Protein AF-A0AB35XXG2-F1 (afdb_monomer)

Secondary structure (DSSP, 8-state):
-PPP---TT-EETTEEEEEEEPP-TT---EEEEEETTS-EEEEEHHHHHTTS--SSSHHHHHHHHHTTTSS----S-TTSHHHHHHHHHHHHHH-TTSGGGGGTGGGT--B-GGGGSHHHHHHHHHHTT--TT-EEEESSTTS-BSTTTEEEE-HHHHHHSSTTS-EEEETTEEEEHHHHHHHTT--HHHHHHHHHTT--HHHHHHSPP-

Nearest PDB structures (foldseek):
  9baz-assembly1_B  TM=4.356E-01  e=1.175E-01  Neurospora crassa
  8jvz-assembly2_B  TM=8.180E-01  e=2.354E+00  synthetic construct
  4zk9-assembly1_B  TM=4.995E-01  e=1.852E+00  Homo sapiens
  8v47-assembly1_H  TM=1.977E-01  e=3.255E-01  Escherichia coli B185
  4hcs-assembly1_A  TM=2.883E-01  e=4.288E+00  Danio rerio

Organism: NCBI:txid3030638

Mean predicted aligned error: 15.53 Å

Radius of gyration: 32.83 Å; Cα contacts (8 Å, |Δi|>4): 261; chains: 1; bounding box: 70×38×95 Å

Foldseek 3Di:
DDDDDDQAQPAQAQWGFHAWDQAPPVRFTWTWTQGPVRDIDIGGPVCSVVSVDRGPCVVVVVCCVVVPPDPDPPVVCVVPPLVVLLVVLCCCQPPPPDPNVVQANVLVAEADPLSVDVVSVVVLCVVQPDDSQWHWAFCQSSYHHDSVGIHTHHPVVNVCNDPPFDWDDDPNDTGTLVVLCVVLVHDSVQLVVCVVVVHDNVCSRHPDDD

Sequence (210 aa):
MGKFVDLTGQRFGRLVVKERAENDKTHHTRWVCVCDCGNYVTVSQANLSSGNTQSCGCFRKENSQRNGSKSNLHHGQHGTRIYRIWANMLSRCRNPKVRSYKDYGDRGIKVYDEWLIFENFYKWAIQSGYKENLTIDRIDVDGDYSPSNCRWATTKEQARNKRTSRIITYNGNEKVLQDWAHEYSINPSTLRARIESGWNIEDALRKPIK

Structure (mmCIF, N/CA/C/O backbone):
data_AF-A0AB35XXG2-F1
#
_entry.id   AF-A0AB35XXG2-F1
#
loop_
_atom_site.group_PDB
_atom_site.id
_atom_site.type_symbol
_atom_site.label_atom_id
_atom_site.label_alt_id
_atom_site.label_comp_id
_atom_site.label_asym_id
_atom_site.label_entity_id
_atom_site.label_seq_id
_atom_site.pdbx_PDB_ins_code
_atom_site.Cartn_x
_atom_site.Cartn_y
_atom_site.Cartn_z
_atom_site.occupancy
_atom_site.B_iso_or_equiv
_atom_site.auth_seq_id
_atom_site.auth_comp_id
_atom_site.auth_asym_id
_atom_site.auth_atom_id
_atom_site.pdbx_PDB_model_num
ATOM 1 N N . MET A 1 1 ? 38.472 -23.847 -42.514 1.00 47.09 1 MET A N 1
ATOM 2 C CA . MET A 1 1 ? 38.362 -22.436 -42.952 1.00 47.09 1 MET A CA 1
ATOM 3 C C . MET A 1 1 ? 36.897 -22.140 -43.212 1.00 47.09 1 MET A C 1
ATOM 5 O O . MET A 1 1 ? 36.310 -22.797 -44.062 1.00 47.09 1 MET A O 1
ATOM 9 N N . GLY A 1 2 ? 36.281 -21.249 -42.432 1.00 55.88 2 GLY A N 1
ATOM 10 C CA . GLY A 1 2 ? 34.891 -20.849 -42.664 1.00 55.88 2 GLY A CA 1
ATOM 11 C C . GLY A 1 2 ? 34.777 -20.090 -43.984 1.00 55.88 2 GLY A C 1
ATOM 12 O O . GLY A 1 2 ? 35.606 -19.227 -44.267 1.00 55.88 2 GLY A O 1
ATOM 13 N N . LYS A 1 3 ? 33.784 -20.440 -44.804 1.00 69.44 3 LYS A N 1
ATOM 14 C CA . LYS A 1 3 ? 33.488 -19.762 -46.070 1.00 69.44 3 LYS A CA 1
ATOM 15 C C . LYS A 1 3 ? 33.204 -18.285 -45.779 1.00 69.44 3 LYS A C 1
ATOM 17 O O . LYS A 1 3 ? 32.395 -17.986 -44.904 1.00 69.44 3 LYS A O 1
ATOM 22 N N . PHE A 1 4 ? 33.879 -17.374 -46.481 1.00 77.44 4 PHE A N 1
ATOM 23 C CA . PHE A 1 4 ? 33.553 -15.952 -46.409 1.00 77.44 4 PHE A CA 1
ATOM 24 C C . PHE A 1 4 ? 32.102 -15.764 -46.861 1.00 77.44 4 PHE A C 1
ATOM 26 O O . PHE A 1 4 ? 31.720 -16.229 -47.936 1.00 77.44 4 PHE A O 1
ATOM 33 N N . VAL A 1 5 ? 31.294 -15.132 -46.013 1.00 83.62 5 VAL A N 1
ATOM 34 C CA . VAL A 1 5 ? 29.899 -14.817 -46.316 1.00 83.62 5 VAL A CA 1
ATOM 35 C C . VAL A 1 5 ? 29.831 -13.323 -46.574 1.00 83.62 5 VAL A C 1
ATOM 37 O O . VAL A 1 5 ? 29.997 -12.533 -45.646 1.00 83.62 5 VAL A O 1
ATOM 40 N N . ASP A 1 6 ? 29.609 -12.950 -47.831 1.00 91.06 6 ASP A N 1
ATOM 41 C CA . ASP A 1 6 ? 29.334 -11.566 -48.191 1.00 91.06 6 ASP A CA 1
ATOM 42 C C . ASP A 1 6 ? 27.884 -11.222 -47.838 1.00 91.06 6 ASP A C 1
ATOM 44 O O . ASP A 1 6 ? 26.947 -11.897 -48.273 1.00 91.06 6 ASP A O 1
ATOM 48 N N . LEU A 1 7 ? 27.712 -10.190 -47.015 1.00 93.19 7 LEU A N 1
ATOM 49 C CA . LEU A 1 7 ? 26.403 -9.705 -46.595 1.00 93.19 7 LEU A CA 1
ATOM 50 C C . LEU A 1 7 ? 25.972 -8.440 -47.338 1.00 93.19 7 LEU A C 1
ATOM 52 O O . LEU A 1 7 ? 24.888 -7.941 -47.058 1.00 93.19 7 LEU A O 1
ATOM 56 N N . THR A 1 8 ? 26.774 -7.921 -48.270 1.00 95.56 8 THR A N 1
ATOM 57 C CA . THR A 1 8 ? 26.470 -6.699 -49.029 1.00 95.56 8 THR A CA 1
ATOM 58 C C . THR A 1 8 ? 25.079 -6.759 -49.666 1.00 95.56 8 THR A C 1
ATOM 60 O O . THR A 1 8 ? 24.702 -7.746 -50.293 1.00 95.56 8 THR A O 1
ATOM 63 N N . GLY A 1 9 ? 24.279 -5.709 -49.468 1.00 94.69 9 GLY A N 1
ATOM 64 C CA . GLY A 1 9 ? 22.899 -5.608 -49.951 1.00 94.69 9 GLY A CA 1
ATOM 65 C C . GLY A 1 9 ? 21.856 -6.363 -49.118 1.00 94.69 9 GLY A C 1
ATOM 66 O O . GLY A 1 9 ? 20.660 -6.149 -49.315 1.00 94.69 9 GLY A O 1
ATOM 67 N N . GLN A 1 10 ? 22.260 -7.209 -48.164 1.00 96.31 10 GLN A N 1
ATOM 68 C CA . GLN A 1 10 ? 21.315 -7.944 -47.322 1.00 96.31 10 GLN A CA 1
ATOM 69 C C . GLN A 1 10 ? 20.695 -7.054 -46.241 1.00 96.31 10 GLN A C 1
ATOM 71 O O . GLN A 1 10 ? 21.310 -6.105 -45.744 1.00 96.31 10 GLN A O 1
ATOM 76 N N . ARG A 1 11 ? 19.459 -7.390 -45.855 1.00 97.06 11 ARG A N 1
ATOM 77 C CA . ARG A 1 11 ? 18.663 -6.646 -44.875 1.00 97.06 11 ARG A CA 1
ATOM 78 C C . ARG A 1 11 ? 18.494 -7.426 -43.570 1.00 97.06 11 ARG A C 1
ATOM 80 O O . ARG A 1 11 ? 18.092 -8.584 -43.580 1.00 97.06 11 ARG A O 1
ATOM 87 N N . PHE A 1 12 ? 18.705 -6.743 -42.447 1.00 95.44 12 PHE A N 1
ATOM 88 C CA . PHE A 1 12 ? 18.553 -7.246 -41.080 1.00 95.44 12 PHE A CA 1
ATOM 89 C C . PHE A 1 12 ? 17.691 -6.270 -40.270 1.00 95.44 12 PHE A C 1
ATOM 91 O O . PHE A 1 12 ? 18.162 -5.244 -39.771 1.00 95.44 12 PHE A O 1
ATOM 98 N N . GLY A 1 13 ? 16.390 -6.554 -40.179 1.00 95.25 13 GLY A N 1
ATOM 99 C CA . GLY A 1 13 ? 15.418 -5.598 -39.648 1.00 95.25 13 GLY A CA 1
ATOM 100 C C . GLY A 1 13 ? 15.414 -4.305 -40.471 1.00 95.25 13 GLY A C 1
ATOM 101 O O . GLY A 1 13 ? 15.107 -4.316 -41.664 1.00 95.25 13 GLY A O 1
ATOM 102 N N . ARG A 1 14 ? 15.790 -3.190 -39.840 1.00 96.19 14 ARG A N 1
ATOM 103 C CA . ARG A 1 14 ? 15.892 -1.869 -40.478 1.00 96.19 14 ARG A CA 1
ATOM 104 C C . ARG A 1 14 ? 17.262 -1.564 -41.075 1.00 96.19 14 ARG A C 1
ATOM 106 O O . ARG A 1 14 ? 17.464 -0.452 -41.545 1.00 96.19 14 ARG A O 1
ATOM 113 N N . LEU A 1 15 ? 18.222 -2.481 -40.987 1.00 97.69 15 LEU A N 1
ATOM 114 C CA . LEU A 1 15 ? 19.589 -2.284 -41.469 1.00 97.69 15 LEU A CA 1
ATOM 115 C C . LEU A 1 15 ? 19.779 -2.946 -42.828 1.00 97.69 15 LEU A C 1
ATOM 117 O O . LEU A 1 15 ? 19.468 -4.122 -42.970 1.00 97.69 15 LEU A O 1
ATOM 121 N N . VAL A 1 16 ? 20.335 -2.222 -43.794 1.00 98.00 16 VAL A N 1
ATOM 122 C CA . VAL A 1 16 ? 20.811 -2.755 -45.075 1.00 98.00 16 VAL A CA 1
ATOM 123 C C . VAL A 1 16 ? 22.329 -2.659 -45.098 1.00 98.00 16 VAL A C 1
ATOM 125 O O . VAL A 1 16 ? 22.889 -1.585 -44.877 1.00 98.00 16 VAL A O 1
ATOM 128 N N . VAL A 1 17 ? 23.005 -3.778 -45.336 1.00 97.62 17 VAL A N 1
ATOM 129 C CA . VAL A 1 17 ? 24.469 -3.835 -45.371 1.00 97.62 17 VAL A CA 1
ATOM 130 C C . VAL A 1 17 ? 24.983 -3.140 -46.631 1.00 97.62 17 VAL A C 1
ATOM 132 O O . VAL A 1 17 ? 24.576 -3.481 -47.739 1.00 97.62 17 VAL A O 1
ATOM 135 N N . LYS A 1 18 ? 25.894 -2.178 -46.462 1.00 97.06 18 LYS A N 1
ATOM 136 C CA . LYS A 1 18 ? 26.491 -1.410 -47.562 1.00 97.06 18 LYS A CA 1
ATOM 137 C C . LYS A 1 18 ? 27.861 -1.939 -47.960 1.00 97.06 18 LYS A C 1
ATOM 139 O O . LYS A 1 18 ? 28.120 -2.104 -49.142 1.00 97.06 18 LYS A O 1
ATOM 144 N N . GLU A 1 19 ? 28.729 -2.173 -46.983 1.00 96.06 19 GLU A N 1
ATOM 145 C CA . GLU A 1 19 ? 30.104 -2.609 -47.226 1.00 96.06 19 GLU A CA 1
ATOM 146 C C . GLU A 1 19 ? 30.717 -3.235 -45.972 1.00 96.06 19 GLU A C 1
ATOM 148 O O . GLU A 1 19 ? 30.225 -3.063 -44.848 1.00 96.06 19 GLU A O 1
ATOM 153 N N . ARG A 1 20 ? 31.809 -3.974 -46.162 1.00 95.12 20 ARG A N 1
ATOM 154 C CA . ARG A 1 20 ? 32.566 -4.570 -45.063 1.00 95.12 20 ARG A CA 1
ATOM 155 C C . ARG A 1 20 ? 33.368 -3.491 -44.334 1.00 95.12 20 ARG A C 1
ATOM 157 O O . ARG A 1 20 ? 34.063 -2.702 -44.960 1.00 95.12 20 ARG A O 1
ATOM 164 N N . ALA A 1 21 ? 33.300 -3.495 -43.006 1.00 94.25 21 ALA A 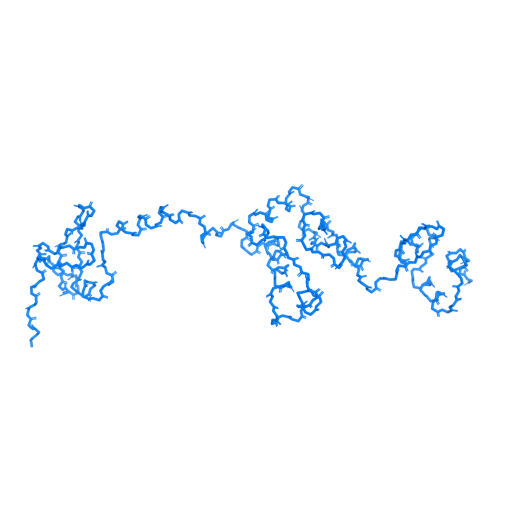N 1
ATOM 165 C CA . ALA A 1 21 ? 34.121 -2.640 -42.156 1.00 94.25 21 ALA A CA 1
ATOM 166 C C . ALA A 1 21 ? 35.386 -3.376 -41.693 1.00 94.25 21 ALA A C 1
ATOM 168 O O . ALA A 1 21 ? 35.477 -4.605 -41.768 1.00 94.25 21 ALA A O 1
ATOM 169 N N . GLU A 1 22 ? 36.334 -2.630 -41.125 1.00 93.00 22 GLU A N 1
ATOM 170 C CA . GLU A 1 22 ? 37.462 -3.218 -40.405 1.00 93.00 22 GLU A CA 1
ATOM 171 C C . GLU A 1 22 ? 36.973 -4.150 -39.293 1.00 93.00 22 GLU A C 1
ATOM 173 O O . GLU A 1 22 ? 35.982 -3.864 -38.607 1.00 93.00 22 GLU A O 1
ATOM 178 N N . ASN A 1 23 ? 37.687 -5.250 -39.068 1.00 91.38 23 ASN A N 1
ATOM 179 C CA . ASN A 1 23 ? 37.388 -6.135 -37.949 1.00 91.38 23 ASN A CA 1
ATOM 180 C C . ASN A 1 23 ? 37.539 -5.390 -36.606 1.00 91.38 23 ASN A C 1
ATOM 182 O O . ASN A 1 23 ? 38.200 -4.354 -36.524 1.00 91.38 23 ASN A O 1
ATOM 186 N N . ASP A 1 24 ? 36.891 -5.876 -35.547 1.00 88.06 24 ASP A N 1
ATOM 187 C CA . ASP A 1 24 ? 37.109 -5.316 -34.207 1.00 88.06 24 ASP A CA 1
ATOM 188 C C . ASP A 1 24 ? 38.469 -5.736 -33.610 1.00 88.06 24 ASP A C 1
ATOM 190 O O . ASP A 1 24 ? 39.230 -6.495 -34.212 1.00 88.06 24 ASP A O 1
ATOM 194 N N . LYS A 1 25 ? 38.775 -5.253 -32.397 1.00 87.06 25 LYS A N 1
ATOM 195 C CA . LYS A 1 25 ? 40.009 -5.596 -31.659 1.00 87.06 25 LYS A CA 1
ATOM 196 C C . LYS A 1 25 ? 40.165 -7.101 -31.393 1.00 87.06 25 LYS A C 1
ATOM 198 O O . LYS A 1 25 ? 41.261 -7.555 -31.099 1.00 87.06 25 LYS A O 1
ATOM 203 N N . THR A 1 26 ? 39.071 -7.852 -31.476 1.00 88.81 26 THR A N 1
ATOM 204 C CA . THR A 1 26 ? 38.999 -9.310 -31.311 1.00 88.81 26 THR A CA 1
ATOM 205 C C . THR A 1 26 ? 38.872 -10.038 -32.655 1.00 88.81 26 THR A C 1
ATOM 207 O O . THR A 1 26 ? 38.537 -11.217 -32.699 1.00 88.81 26 THR A O 1
ATOM 210 N N . HIS A 1 27 ? 39.158 -9.345 -33.762 1.00 86.75 27 HIS A N 1
ATOM 211 C CA . HIS A 1 27 ? 39.121 -9.842 -35.134 1.00 86.75 27 HIS A CA 1
ATOM 212 C C . HIS A 1 27 ? 37.748 -10.321 -35.642 1.00 86.75 27 HIS A C 1
ATOM 214 O O . HIS A 1 27 ? 37.680 -11.012 -36.662 1.00 86.75 27 HIS A O 1
ATOM 220 N N . HIS A 1 28 ? 36.635 -9.917 -35.022 1.00 88.38 28 HIS A N 1
ATOM 221 C CA . HIS A 1 28 ? 35.311 -10.233 -35.555 1.00 88.38 28 HIS A CA 1
ATOM 222 C C . HIS A 1 28 ? 34.992 -9.404 -36.797 1.00 88.38 28 HIS A C 1
ATOM 224 O O . HIS A 1 28 ? 35.246 -8.199 -36.847 1.00 88.38 28 HIS A O 1
ATOM 230 N N . THR A 1 29 ? 34.360 -10.049 -37.779 1.00 93.00 29 THR A N 1
ATOM 231 C CA . THR A 1 29 ? 33.918 -9.390 -39.014 1.00 93.00 29 THR A CA 1
ATOM 232 C C . THR A 1 29 ? 32.789 -8.405 -38.723 1.00 93.00 29 THR A C 1
ATOM 234 O O . THR A 1 29 ? 31.799 -8.750 -38.067 1.00 93.00 29 THR A O 1
ATOM 237 N N . ARG A 1 30 ? 32.931 -7.179 -39.235 1.00 95.50 30 ARG A N 1
ATOM 238 C CA . ARG A 1 30 ? 31.955 -6.097 -39.095 1.00 95.50 30 ARG A CA 1
ATOM 239 C C . ARG A 1 30 ? 31.525 -5.557 -40.453 1.00 95.50 30 ARG A C 1
ATOM 241 O O . ARG A 1 30 ? 32.241 -5.677 -41.442 1.00 95.50 30 ARG A O 1
ATOM 248 N N . TRP A 1 31 ? 30.357 -4.935 -40.462 1.00 97.25 31 TRP A N 1
ATOM 249 C CA . TRP A 1 31 ? 29.697 -4.421 -41.652 1.00 97.25 31 TRP A CA 1
ATOM 250 C C . TRP A 1 31 ? 29.158 -3.020 -41.387 1.00 97.25 31 TRP A C 1
ATOM 252 O O . TRP A 1 31 ? 28.522 -2.786 -40.356 1.00 97.25 31 TRP A O 1
ATOM 262 N N . VAL A 1 32 ? 29.401 -2.101 -42.318 1.00 97.50 32 VAL A N 1
ATOM 263 C CA . VAL A 1 32 ? 28.745 -0.793 -42.351 1.00 97.50 32 VAL A CA 1
ATOM 264 C C . VAL A 1 32 ? 27.344 -0.993 -42.913 1.00 97.50 32 VAL A C 1
ATOM 266 O O . VAL A 1 32 ? 27.169 -1.520 -44.012 1.00 97.50 32 VAL A O 1
ATOM 269 N N . CYS A 1 33 ? 26.338 -0.569 -42.159 1.00 97.88 33 CYS A N 1
ATOM 270 C CA . CYS A 1 33 ? 24.935 -0.689 -42.527 1.00 97.88 33 CYS A CA 1
ATOM 271 C C . CYS A 1 33 ? 24.283 0.690 -42.621 1.00 97.88 33 CYS A C 1
ATOM 273 O O . CYS A 1 33 ? 24.534 1.551 -41.777 1.00 97.88 33 CYS A O 1
ATOM 275 N N . VAL A 1 34 ? 23.391 0.865 -43.595 1.00 97.69 34 VAL A N 1
ATOM 276 C CA . VAL A 1 34 ? 22.461 1.996 -43.676 1.00 97.69 34 VAL A CA 1
ATOM 277 C C . VAL A 1 34 ? 21.156 1.572 -43.029 1.00 97.69 34 VAL A C 1
ATOM 279 O O . VAL A 1 34 ? 20.571 0.556 -43.398 1.00 97.69 34 VAL A O 1
ATOM 282 N N . CYS A 1 35 ? 20.695 2.327 -42.043 1.00 97.00 35 CYS A N 1
ATOM 283 C CA . CYS A 1 35 ? 19.401 2.079 -41.433 1.00 97.00 35 CYS A CA 1
ATOM 284 C C . CYS A 1 35 ? 18.287 2.798 -42.202 1.00 97.00 35 CYS A C 1
ATOM 286 O O . CYS A 1 35 ? 18.518 3.873 -42.743 1.00 97.00 35 CYS A O 1
ATOM 288 N N . ASP A 1 36 ? 17.050 2.300 -42.128 1.00 96.00 36 ASP A N 1
ATOM 289 C CA . ASP A 1 36 ? 15.857 3.002 -42.642 1.00 96.00 36 ASP A CA 1
ATOM 290 C C . ASP A 1 36 ? 15.687 4.420 -42.042 1.00 96.00 36 ASP A C 1
ATOM 292 O O . ASP A 1 36 ? 15.022 5.269 -42.621 1.00 96.00 36 ASP A O 1
ATOM 296 N N . CYS A 1 37 ? 16.325 4.693 -40.893 1.00 91.50 37 CYS A N 1
ATOM 297 C CA . CYS A 1 37 ? 16.416 6.013 -40.259 1.00 91.50 37 CYS A CA 1
ATOM 298 C C . CYS A 1 37 ? 17.340 7.002 -41.009 1.00 91.50 37 CYS A C 1
ATOM 300 O O . CYS A 1 37 ? 17.479 8.143 -40.580 1.00 91.50 37 CYS A O 1
ATOM 302 N N . GLY A 1 38 ? 18.045 6.551 -42.052 1.00 91.94 38 GLY A N 1
ATOM 303 C CA . GLY A 1 38 ? 19.065 7.296 -42.797 1.00 91.94 38 GLY A CA 1
ATOM 304 C C . GLY A 1 38 ? 20.470 7.262 -42.179 1.00 91.94 38 GLY A C 1
ATOM 305 O O . GLY A 1 38 ? 21.446 7.549 -42.868 1.00 91.94 38 GLY A O 1
ATOM 306 N N . ASN A 1 39 ? 20.607 6.879 -40.904 1.00 95.75 39 ASN A N 1
ATOM 307 C CA . ASN A 1 39 ? 21.912 6.830 -40.236 1.00 95.75 39 ASN A CA 1
ATOM 308 C C . ASN A 1 39 ? 22.700 5.562 -40.569 1.00 95.75 39 ASN A C 1
ATOM 310 O O . ASN A 1 39 ? 22.140 4.481 -40.769 1.00 95.75 39 ASN A O 1
ATOM 314 N N . TYR A 1 40 ? 24.019 5.706 -40.504 1.00 96.06 40 TYR A N 1
ATOM 315 C CA . TYR A 1 40 ? 24.980 4.625 -40.658 1.00 96.06 40 TYR A CA 1
ATOM 316 C C . TYR A 1 40 ? 25.351 4.019 -39.302 1.00 96.06 40 TYR A C 1
ATOM 318 O O . TYR A 1 40 ? 25.447 4.725 -38.298 1.00 96.06 40 TYR A O 1
ATOM 326 N N . VAL A 1 41 ? 25.576 2.707 -39.268 1.00 96.75 41 VAL A N 1
ATOM 327 C CA . VAL A 1 41 ? 26.073 2.000 -38.081 1.00 96.75 41 VAL A CA 1
ATOM 328 C C . VAL A 1 41 ? 26.973 0.838 -38.488 1.00 96.75 41 VAL A C 1
ATOM 330 O O . VAL A 1 41 ? 26.686 0.135 -39.453 1.00 96.75 41 VAL A O 1
ATOM 333 N N . THR A 1 42 ? 28.046 0.615 -37.732 1.00 97.00 42 THR A N 1
ATOM 334 C CA . THR A 1 42 ? 28.928 -0.543 -37.916 1.00 97.00 42 THR A CA 1
ATOM 335 C C . THR A 1 42 ? 28.534 -1.652 -36.948 1.00 97.00 42 THR A C 1
ATOM 337 O O . THR A 1 42 ? 28.564 -1.454 -35.733 1.00 97.00 42 THR A O 1
ATOM 340 N N . VAL A 1 43 ? 28.174 -2.825 -37.469 1.00 95.56 43 VAL A N 1
ATOM 341 C CA . VAL A 1 43 ? 27.638 -3.950 -36.683 1.00 95.56 43 VAL A CA 1
ATOM 342 C C . VAL A 1 43 ? 28.436 -5.217 -36.973 1.00 95.56 43 VAL A C 1
ATOM 344 O O . VAL A 1 43 ? 28.861 -5.447 -38.103 1.00 95.56 43 VAL A O 1
ATOM 347 N N . SER A 1 44 ? 28.662 -6.055 -35.958 1.00 95.25 44 SER A N 1
ATOM 348 C CA . SER A 1 44 ? 29.291 -7.361 -36.167 1.00 95.25 44 SER A CA 1
ATOM 349 C C . SER A 1 44 ? 28.371 -8.305 -36.943 1.00 95.25 44 SER A C 1
ATOM 351 O O . SER A 1 44 ? 27.154 -8.314 -36.750 1.00 95.25 44 SER A O 1
ATOM 353 N N . GLN A 1 45 ? 28.958 -9.157 -37.783 1.00 93.69 45 GLN A N 1
ATOM 354 C CA . GLN A 1 45 ? 28.223 -10.178 -38.534 1.00 93.69 45 GLN A CA 1
ATOM 355 C C . GLN A 1 45 ? 27.384 -11.080 -37.619 1.00 93.69 45 GLN A C 1
ATOM 357 O O . GLN A 1 45 ? 26.248 -11.414 -37.954 1.00 93.69 45 GLN A O 1
ATOM 362 N N . ALA A 1 46 ? 27.922 -11.439 -36.449 1.00 92.44 46 ALA A N 1
ATOM 363 C CA . ALA A 1 46 ? 27.218 -12.251 -35.463 1.00 92.44 46 ALA A CA 1
ATOM 364 C C . ALA A 1 46 ? 25.923 -11.576 -34.981 1.00 92.44 46 ALA A C 1
ATOM 366 O O . ALA A 1 46 ? 24.888 -12.229 -34.933 1.00 92.44 46 ALA A O 1
ATOM 367 N N . ASN A 1 47 ? 25.955 -10.269 -34.694 1.00 93.56 47 ASN A N 1
ATOM 368 C CA . ASN A 1 47 ? 24.784 -9.530 -34.210 1.00 93.56 47 ASN A CA 1
ATOM 369 C C . ASN A 1 47 ? 23.743 -9.238 -35.296 1.00 93.56 47 ASN A C 1
ATOM 371 O O . ASN A 1 47 ? 22.561 -9.112 -34.973 1.00 93.56 47 ASN A O 1
ATOM 375 N N . LEU A 1 48 ? 24.170 -9.126 -36.558 1.00 94.12 48 LEU A N 1
ATOM 376 C CA . LEU A 1 48 ? 23.253 -9.089 -37.699 1.00 94.12 48 LEU A CA 1
ATOM 377 C C . LEU A 1 48 ? 22.546 -10.442 -37.845 1.00 94.12 48 LEU A C 1
ATOM 379 O O . LEU A 1 48 ? 21.320 -10.503 -37.859 1.00 94.12 48 LEU A O 1
ATOM 383 N N . SER A 1 49 ? 23.322 -11.530 -37.856 1.00 92.69 49 SER A N 1
ATOM 384 C CA . SER A 1 49 ? 22.817 -12.891 -38.084 1.00 92.69 49 SER A CA 1
ATOM 385 C C . SER A 1 49 ? 21.913 -13.391 -36.954 1.00 92.69 49 SER A C 1
ATOM 387 O O . SER A 1 49 ? 20.924 -14.065 -37.217 1.00 92.69 49 SER A O 1
ATOM 389 N N . SER A 1 50 ? 22.224 -13.055 -35.697 1.00 92.94 50 SER A N 1
ATOM 390 C CA . SER A 1 50 ? 21.405 -13.433 -34.537 1.00 92.94 50 SER A CA 1
ATOM 391 C C . SER A 1 50 ? 20.168 -12.554 -34.341 1.00 92.94 50 SER A C 1
ATOM 393 O O . SER A 1 50 ? 19.339 -12.849 -33.485 1.00 92.94 50 SER A O 1
ATOM 395 N N . GLY A 1 51 ? 20.052 -11.442 -35.076 1.00 91.12 51 GLY A N 1
ATOM 396 C CA . GLY A 1 51 ? 18.987 -10.460 -34.878 1.00 91.12 51 GLY A CA 1
ATOM 397 C C . GLY A 1 51 ? 19.149 -9.589 -33.626 1.00 91.12 51 GLY A C 1
ATOM 398 O O . GLY A 1 51 ? 18.240 -8.831 -33.299 1.00 91.12 51 GLY A O 1
ATOM 399 N N . ASN A 1 52 ? 20.296 -9.629 -32.939 1.00 91.88 52 ASN A N 1
ATOM 400 C CA . ASN A 1 52 ? 20.558 -8.772 -31.775 1.00 91.88 52 ASN A CA 1
ATOM 401 C C . ASN A 1 52 ? 20.624 -7.280 -32.134 1.00 91.88 52 ASN A C 1
ATOM 403 O O . ASN A 1 52 ? 20.385 -6.418 -31.285 1.00 91.88 52 ASN A O 1
ATOM 407 N N . THR A 1 53 ? 20.987 -6.950 -33.376 1.00 93.75 53 THR A N 1
ATOM 408 C CA . THR A 1 53 ? 21.042 -5.568 -33.867 1.00 93.75 53 THR A CA 1
ATOM 409 C C . THR A 1 53 ? 20.220 -5.424 -35.141 1.00 93.75 53 THR A C 1
ATOM 411 O O . THR A 1 53 ? 20.613 -5.887 -36.203 1.00 93.75 53 THR A O 1
ATOM 414 N N . GLN A 1 54 ? 19.074 -4.752 -35.019 1.00 92.94 54 GLN A N 1
ATOM 415 C CA . GLN A 1 54 ? 18.088 -4.590 -36.098 1.00 92.94 54 GLN A CA 1
ATOM 416 C C . GLN A 1 54 ? 17.875 -3.127 -36.517 1.00 92.94 54 GLN A C 1
ATOM 418 O O . GLN A 1 54 ? 17.021 -2.846 -37.349 1.00 92.94 54 GLN A O 1
ATOM 423 N N . SER A 1 55 ? 18.581 -2.164 -35.913 1.00 95.81 55 SER A N 1
ATOM 424 C CA . SER A 1 55 ? 18.490 -0.738 -36.272 1.00 95.81 55 SER A CA 1
ATOM 425 C C . SER A 1 55 ? 19.729 0.040 -35.824 1.00 95.81 55 SER A C 1
ATOM 427 O O . SER A 1 55 ? 20.493 -0.441 -34.989 1.00 95.81 55 SER A O 1
ATOM 429 N N . CYS A 1 56 ? 19.851 1.290 -36.288 1.00 94.44 56 CYS A N 1
ATOM 430 C CA . CYS A 1 56 ? 20.833 2.291 -35.841 1.00 94.44 56 CYS A CA 1
ATOM 431 C C . CYS A 1 56 ? 20.688 2.688 -34.347 1.00 94.44 56 CYS A C 1
ATOM 433 O O . CYS A 1 56 ? 21.359 3.598 -33.872 1.00 94.44 56 CYS A O 1
ATOM 435 N N . GLY A 1 57 ? 19.758 2.070 -33.607 1.00 90.44 57 GLY A N 1
ATOM 436 C CA . GLY A 1 57 ? 19.305 2.499 -32.282 1.00 90.44 57 GLY A CA 1
ATOM 437 C C . GLY A 1 57 ? 18.047 3.374 -32.323 1.00 90.44 57 GLY A C 1
ATOM 438 O O . GLY A 1 57 ? 17.422 3.578 -31.281 1.00 90.44 57 GLY A O 1
ATOM 439 N N . CYS A 1 58 ? 17.617 3.837 -33.507 1.00 90.69 58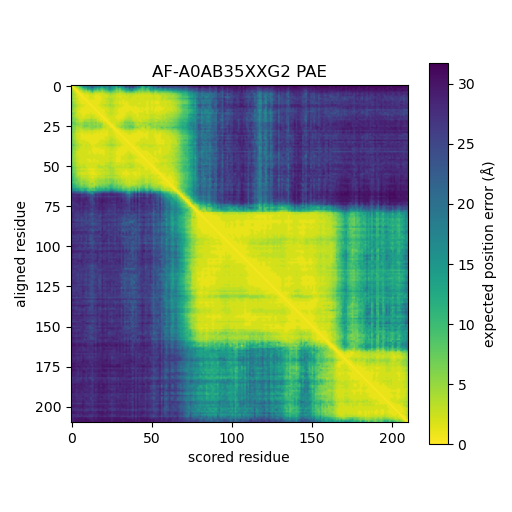 CYS A N 1
ATOM 440 C CA . CYS A 1 58 ? 16.396 4.638 -33.654 1.00 90.69 58 CYS A CA 1
ATOM 441 C C . CYS A 1 58 ? 15.152 3.886 -33.186 1.00 90.69 58 CYS A C 1
ATOM 443 O O . CYS A 1 58 ? 14.318 4.483 -32.525 1.00 90.69 58 CYS A O 1
ATOM 445 N N . PHE A 1 59 ? 15.063 2.573 -33.418 1.00 87.38 59 PHE A N 1
ATOM 446 C CA . PHE A 1 59 ? 13.897 1.789 -33.019 1.00 87.38 59 PHE A CA 1
ATOM 447 C C . PHE A 1 59 ? 13.696 1.807 -31.498 1.00 87.38 59 PHE A C 1
ATOM 449 O O . PHE A 1 59 ? 12.577 1.944 -31.013 1.00 87.38 59 PHE A O 1
ATOM 456 N N . ARG A 1 60 ? 14.792 1.748 -30.727 1.00 81.12 60 ARG A N 1
ATOM 457 C CA . ARG A 1 60 ? 14.741 1.888 -29.264 1.00 81.12 60 ARG A CA 1
ATOM 458 C C . ARG A 1 60 ? 14.326 3.301 -28.851 1.00 81.12 60 ARG A C 1
ATOM 460 O O . ARG A 1 60 ? 13.516 3.432 -27.940 1.00 81.12 60 ARG A O 1
ATOM 467 N N . LYS A 1 61 ? 14.836 4.338 -29.528 1.00 81.12 61 LYS A N 1
ATOM 468 C CA . LYS A 1 61 ? 14.454 5.739 -29.276 1.00 81.12 61 LYS A CA 1
ATOM 469 C C . LYS A 1 61 ? 12.971 5.982 -29.577 1.00 81.12 61 LYS A C 1
ATOM 471 O O . LYS A 1 61 ? 12.254 6.456 -28.703 1.00 81.12 61 LYS A O 1
ATOM 476 N N . GLU A 1 62 ? 12.496 5.563 -30.746 1.00 82.69 62 GLU A N 1
ATOM 477 C CA . GLU A 1 62 ? 11.089 5.618 -31.160 1.00 82.69 62 GLU A CA 1
ATOM 478 C C . GLU A 1 62 ? 10.185 4.888 -30.162 1.00 82.69 62 GLU A C 1
ATOM 480 O O . GLU A 1 62 ? 9.188 5.449 -29.716 1.00 82.69 62 GLU A O 1
ATOM 485 N N . ASN A 1 63 ? 10.553 3.671 -29.744 1.00 74.69 63 ASN A N 1
ATOM 486 C CA . ASN A 1 63 ? 9.785 2.931 -28.743 1.00 74.69 63 ASN A CA 1
ATOM 487 C C . ASN A 1 63 ? 9.813 3.608 -27.368 1.00 74.69 63 ASN A C 1
ATOM 489 O O . ASN A 1 63 ? 8.792 3.617 -26.693 1.00 74.69 63 ASN A O 1
ATOM 493 N N . SER A 1 64 ? 10.937 4.197 -26.948 1.00 67.88 64 SER A N 1
ATOM 494 C CA . SER A 1 64 ? 11.017 4.930 -25.675 1.00 67.88 64 SER A CA 1
ATOM 495 C C . SER A 1 64 ? 10.173 6.210 -25.668 1.00 67.88 64 SER A C 1
ATOM 497 O O . SER A 1 64 ? 9.590 6.544 -24.642 1.00 67.88 64 SER A O 1
ATOM 499 N N . GLN A 1 65 ? 10.055 6.887 -26.815 1.00 67.75 65 GLN A N 1
ATOM 500 C CA . GLN A 1 65 ? 9.214 8.074 -26.986 1.00 67.75 65 GLN A CA 1
ATOM 501 C C . GLN A 1 65 ? 7.726 7.715 -27.092 1.00 67.75 65 GLN A C 1
ATOM 503 O O . GLN A 1 65 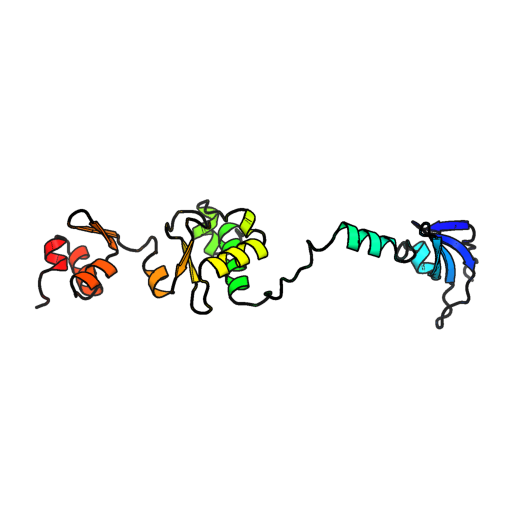? 6.896 8.367 -26.466 1.00 67.75 65 GLN A O 1
ATOM 508 N N . ARG A 1 66 ? 7.379 6.655 -27.837 1.00 64.25 66 ARG A N 1
ATOM 509 C CA . ARG A 1 66 ? 5.996 6.152 -27.955 1.00 64.25 66 ARG A CA 1
ATOM 510 C C . ARG A 1 66 ? 5.472 5.576 -26.643 1.00 64.25 66 ARG A C 1
ATOM 512 O O . ARG A 1 66 ? 4.317 5.792 -26.302 1.00 64.25 66 ARG A O 1
ATOM 519 N N . ASN A 1 67 ? 6.331 4.890 -25.894 1.00 55.19 67 ASN A N 1
ATOM 520 C CA . ASN A 1 67 ? 6.013 4.329 -24.582 1.00 55.19 67 ASN A CA 1
ATOM 521 C C . ASN A 1 67 ? 6.400 5.275 -23.442 1.00 55.19 67 ASN A C 1
ATOM 523 O O . ASN A 1 67 ? 6.726 4.797 -22.352 1.00 55.19 67 ASN A O 1
ATOM 527 N N . GLY A 1 68 ? 6.394 6.590 -23.697 1.00 48.12 68 GLY A N 1
ATOM 528 C CA . GLY A 1 68 ? 6.716 7.617 -22.716 1.00 48.12 68 GLY A CA 1
ATOM 529 C C . GLY A 1 68 ? 6.131 7.278 -21.345 1.00 48.12 68 GLY A C 1
ATOM 530 O O . GLY A 1 68 ? 4.917 7.286 -21.145 1.00 48.12 68 GLY A O 1
ATOM 531 N N . SER A 1 69 ? 7.021 6.946 -20.406 1.00 55.53 69 SER A N 1
ATOM 532 C CA . SER A 1 69 ? 6.781 7.048 -18.964 1.00 55.53 69 SER A CA 1
ATOM 533 C C . SER A 1 69 ? 5.509 6.377 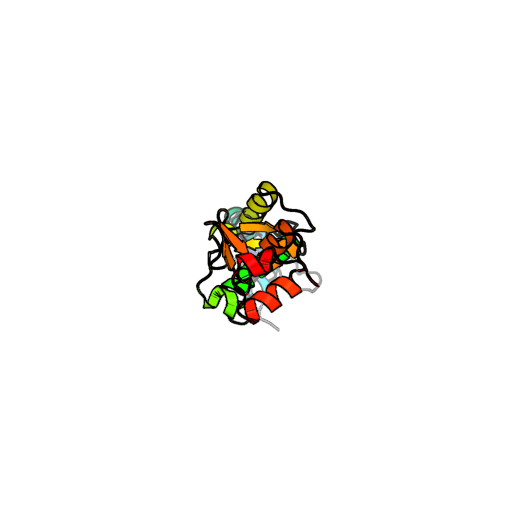-18.418 1.00 55.53 69 SER A C 1
ATOM 535 O O . SER A 1 69 ? 4.755 7.014 -17.689 1.00 55.53 69 SER A O 1
ATOM 537 N N . LYS A 1 70 ? 5.266 5.088 -18.700 1.00 47.47 70 LYS A N 1
ATOM 538 C CA . LYS A 1 70 ? 4.255 4.320 -17.932 1.00 47.47 70 LYS A CA 1
ATOM 539 C C . LYS A 1 70 ? 4.758 3.078 -17.205 1.00 47.47 70 LYS A C 1
ATOM 541 O O . LYS A 1 70 ? 4.111 2.663 -16.255 1.00 47.47 70 LYS A O 1
ATOM 546 N N . SER A 1 71 ? 5.891 2.490 -17.591 1.00 49.75 71 SER A N 1
ATOM 547 C CA . SER A 1 71 ? 6.297 1.192 -17.025 1.00 49.75 71 SER A CA 1
ATOM 548 C C . SER A 1 71 ? 7.453 1.239 -16.024 1.00 49.75 71 SER A C 1
ATOM 550 O O . SER A 1 71 ? 7.627 0.269 -15.304 1.00 49.75 71 SER A O 1
ATOM 552 N N . ASN A 1 72 ? 8.224 2.333 -15.949 1.00 44.41 72 ASN A N 1
ATOM 553 C CA . ASN A 1 72 ? 9.443 2.416 -15.122 1.00 44.41 72 ASN A CA 1
ATOM 554 C C . ASN A 1 72 ? 9.585 3.734 -14.341 1.00 44.41 72 ASN A C 1
ATOM 556 O O . ASN A 1 72 ? 10.693 4.107 -13.952 1.00 44.41 72 ASN A O 1
ATOM 560 N N . LEU A 1 73 ? 8.487 4.447 -14.076 1.00 46.22 73 LEU A N 1
ATOM 561 C CA . LEU A 1 73 ? 8.501 5.434 -13.000 1.00 46.22 73 LEU A CA 1
ATOM 562 C C . LEU A 1 73 ? 8.497 4.650 -11.686 1.00 46.22 73 LEU A C 1
ATOM 564 O O . LEU A 1 73 ? 7.465 4.411 -11.074 1.00 46.22 73 LEU A O 1
ATOM 568 N N . HIS A 1 74 ? 9.683 4.246 -11.230 1.00 50.78 74 HIS A N 1
ATOM 569 C CA . HIS A 1 74 ? 9.894 4.225 -9.793 1.00 50.78 74 HIS A CA 1
ATOM 570 C C . HIS A 1 74 ? 9.600 5.659 -9.362 1.00 50.78 74 HIS A C 1
ATOM 572 O O . HIS A 1 74 ? 10.397 6.555 -9.615 1.00 50.78 74 HIS A O 1
ATOM 578 N N . HIS A 1 75 ? 8.424 5.885 -8.793 1.00 56.38 75 HIS A N 1
ATOM 579 C CA . HIS A 1 75 ? 7.873 7.158 -8.319 1.00 56.38 75 HIS A CA 1
ATOM 580 C C . HIS A 1 75 ? 8.740 7.851 -7.242 1.00 56.38 75 HIS A C 1
ATOM 582 O O . HIS A 1 75 ? 8.220 8.562 -6.391 1.00 56.38 75 HIS A O 1
ATOM 588 N N . GLY A 1 76 ? 10.047 7.568 -7.159 1.00 55.88 76 GLY A N 1
ATOM 589 C CA . GLY A 1 76 ? 10.984 7.982 -6.107 1.00 55.88 76 GLY A CA 1
ATOM 590 C C . GLY A 1 76 ? 10.671 7.396 -4.726 1.00 55.88 76 GLY A C 1
ATOM 591 O O . GLY A 1 76 ? 11.525 7.366 -3.854 1.00 55.88 76 GLY A O 1
ATOM 592 N N . GLN A 1 77 ? 9.449 6.897 -4.537 1.00 62.16 77 GLN A N 1
ATOM 593 C CA . GLN A 1 77 ? 8.899 6.418 -3.271 1.00 62.16 77 GLN A CA 1
ATOM 594 C C . GLN A 1 77 ? 9.013 4.895 -3.094 1.00 62.16 77 GLN A C 1
ATOM 596 O O . GLN A 1 77 ? 8.478 4.336 -2.141 1.00 62.16 77 GLN A O 1
ATOM 601 N N . HIS A 1 78 ? 9.688 4.183 -4.001 1.00 58.22 78 HIS A N 1
ATOM 602 C CA . HIS A 1 78 ? 9.908 2.750 -3.817 1.00 58.22 78 HIS A CA 1
ATOM 603 C C . HIS A 1 78 ? 10.722 2.520 -2.529 1.00 58.22 78 HIS A C 1
ATOM 605 O O . HIS A 1 78 ? 11.788 3.100 -2.352 1.00 58.22 78 HIS A O 1
ATOM 611 N N . GLY A 1 79 ? 10.197 1.706 -1.608 1.00 69.75 79 GLY A N 1
ATOM 612 C CA . GLY A 1 79 ? 10.793 1.471 -0.284 1.00 69.75 79 GLY A CA 1
ATOM 613 C C . GLY A 1 79 ? 10.329 2.421 0.830 1.00 69.75 79 GLY A C 1
ATOM 614 O O . GLY A 1 79 ? 10.615 2.164 2.002 1.00 69.75 79 GLY A O 1
ATOM 615 N N . THR A 1 80 ? 9.552 3.466 0.528 1.00 87.12 80 THR A N 1
ATOM 616 C CA . THR A 1 80 ? 9.025 4.363 1.568 1.00 87.12 80 THR A CA 1
ATOM 617 C C . THR A 1 80 ? 7.844 3.741 2.310 1.00 87.12 80 THR A C 1
ATOM 619 O O . THR A 1 80 ? 7.296 2.698 1.933 1.00 87.12 80 THR A O 1
ATOM 622 N N . ARG A 1 81 ? 7.472 4.327 3.453 1.00 90.44 81 ARG A N 1
ATOM 623 C CA . ARG A 1 81 ? 6.378 3.810 4.285 1.00 90.44 81 ARG A CA 1
ATOM 624 C C . ARG A 1 81 ? 5.043 3.823 3.538 1.00 90.44 81 ARG A C 1
ATOM 626 O O . ARG A 1 81 ? 4.354 2.806 3.530 1.00 90.44 81 ARG A O 1
ATOM 633 N N . ILE A 1 82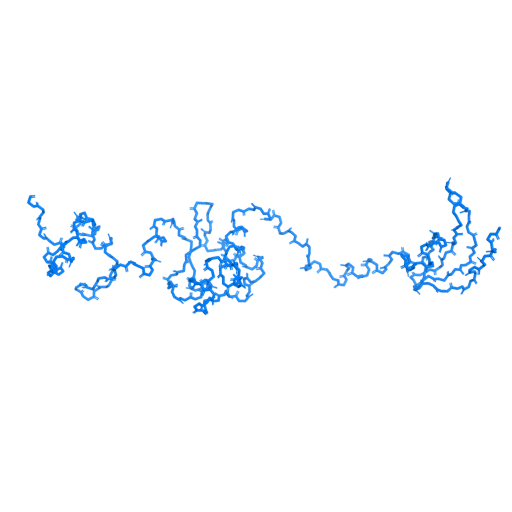 ? 4.713 4.926 2.873 1.00 93.44 82 ILE A N 1
ATOM 634 C CA . ILE A 1 82 ? 3.473 5.069 2.102 1.00 93.44 82 ILE A CA 1
ATOM 635 C C . ILE A 1 82 ? 3.375 4.056 0.952 1.00 93.44 82 ILE A C 1
ATOM 637 O O . ILE A 1 82 ? 2.311 3.476 0.735 1.00 93.44 82 ILE A O 1
ATOM 641 N N . TYR A 1 83 ? 4.493 3.748 0.285 1.00 92.31 83 TYR A N 1
ATOM 642 C CA . TYR A 1 83 ? 4.536 2.699 -0.734 1.00 92.31 83 TYR A CA 1
ATOM 643 C C . TYR A 1 83 ? 4.278 1.313 -0.145 1.00 92.31 83 TYR A C 1
ATOM 645 O O . TYR A 1 83 ? 3.487 0.541 -0.682 1.00 92.31 83 TYR A O 1
ATOM 653 N N . ARG A 1 84 ? 4.880 1.003 1.010 1.00 93.06 84 ARG A N 1
ATOM 654 C CA . ARG A 1 84 ? 4.603 -0.252 1.726 1.00 93.06 84 ARG A CA 1
ATOM 655 C C . ARG A 1 84 ? 3.136 -0.358 2.147 1.00 93.06 84 ARG A C 1
ATOM 657 O O . ARG A 1 84 ? 2.567 -1.442 2.060 1.00 93.06 84 ARG A O 1
ATOM 664 N N . ILE A 1 85 ? 2.509 0.741 2.572 1.00 95.50 85 ILE A N 1
ATOM 665 C CA . ILE A 1 85 ? 1.075 0.779 2.909 1.00 95.50 85 ILE A CA 1
ATOM 666 C C . ILE A 1 85 ? 0.222 0.437 1.681 1.00 95.50 85 ILE A C 1
ATOM 668 O O . ILE A 1 85 ? -0.630 -0.449 1.765 1.00 95.50 85 ILE A O 1
ATOM 672 N N . TRP A 1 86 ? 0.490 1.086 0.548 1.00 96.62 86 TRP A N 1
ATOM 673 C CA . TRP A 1 86 ? -0.182 0.830 -0.726 1.00 96.62 86 TRP A CA 1
ATOM 674 C C . TRP A 1 86 ? -0.016 -0.623 -1.195 1.00 96.62 86 TRP A C 1
ATOM 676 O O . TRP A 1 86 ? -1.001 -1.320 -1.441 1.00 96.62 86 TRP A O 1
ATOM 686 N N . ALA A 1 87 ? 1.220 -1.126 -1.223 1.00 95.00 87 ALA A N 1
ATOM 687 C CA . ALA A 1 87 ? 1.513 -2.496 -1.634 1.00 95.00 87 ALA A CA 1
ATOM 688 C C . ALA A 1 87 ? 0.822 -3.525 -0.720 1.00 95.00 87 ALA A C 1
ATOM 690 O O . ALA A 1 87 ? 0.245 -4.504 -1.196 1.00 95.00 87 ALA A O 1
ATOM 691 N N . ASN A 1 88 ? 0.807 -3.283 0.595 1.00 96.00 88 ASN A N 1
ATOM 692 C CA . ASN A 1 88 ? 0.106 -4.138 1.553 1.00 96.00 88 ASN A CA 1
ATOM 693 C C . ASN A 1 88 ? -1.421 -4.073 1.394 1.00 96.00 88 ASN A C 1
ATOM 695 O O . ASN A 1 88 ? -2.096 -5.085 1.574 1.00 96.00 88 ASN A O 1
ATOM 699 N N . MET A 1 89 ? -1.992 -2.910 1.072 1.00 97.31 89 MET A N 1
ATOM 700 C CA . MET A 1 89 ? -3.413 -2.772 0.733 1.00 97.31 89 MET A CA 1
ATOM 701 C C . MET A 1 89 ? -3.777 -3.632 -0.486 1.00 97.31 89 MET A C 1
ATOM 703 O O . MET A 1 89 ? -4.712 -4.429 -0.399 1.00 97.31 89 MET A O 1
ATOM 707 N N . LEU A 1 90 ? -3.001 -3.548 -1.571 1.00 97.25 90 LEU A N 1
ATOM 708 C CA . LEU A 1 90 ? -3.216 -4.366 -2.768 1.00 97.25 90 LEU A CA 1
ATOM 709 C C . LEU A 1 90 ? -3.042 -5.862 -2.488 1.00 97.25 90 LEU A C 1
ATOM 711 O O . LEU A 1 90 ? -3.884 -6.662 -2.891 1.00 97.25 90 LEU A O 1
ATOM 715 N N . SER A 1 91 ? -1.988 -6.238 -1.759 1.00 97.38 91 SER A N 1
ATOM 716 C CA . SER A 1 91 ? -1.706 -7.633 -1.402 1.00 97.38 91 SER A CA 1
ATOM 717 C C . SER A 1 91 ? -2.868 -8.263 -0.626 1.00 97.38 91 SER A C 1
ATOM 719 O O . SER A 1 91 ? -3.349 -9.330 -0.999 1.00 97.38 91 SER A O 1
ATOM 721 N N . ARG A 1 92 ? -3.405 -7.557 0.381 1.00 97.38 92 ARG A N 1
ATOM 722 C CA . ARG A 1 92 ? -4.570 -8.011 1.159 1.00 97.38 92 ARG A CA 1
ATOM 723 C C . ARG A 1 92 ? -5.805 -8.276 0.294 1.00 97.38 92 ARG A C 1
ATOM 725 O O . ARG A 1 92 ? -6.513 -9.240 0.545 1.00 97.38 92 ARG A O 1
ATOM 732 N N . CYS A 1 93 ? -6.070 -7.444 -0.712 1.00 97.00 93 CYS A N 1
ATOM 733 C CA . CYS A 1 93 ? -7.30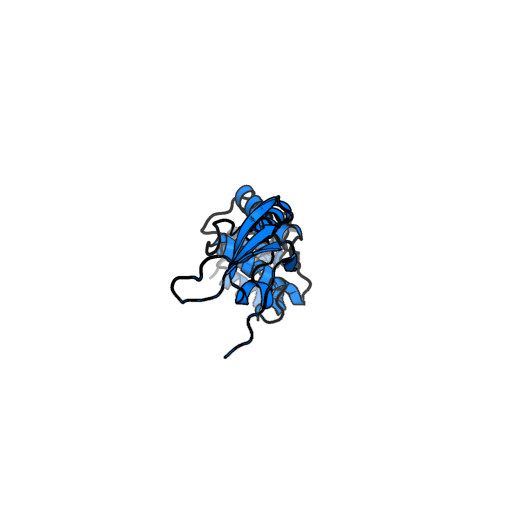9 -7.545 -1.492 1.00 97.00 93 CYS A CA 1
ATOM 734 C C . CYS A 1 93 ? -7.185 -8.438 -2.736 1.00 97.00 93 CYS A C 1
ATOM 736 O O . CYS A 1 93 ? -8.191 -8.922 -3.238 1.00 97.00 93 CYS A O 1
ATOM 738 N N . ARG A 1 94 ? -5.971 -8.645 -3.268 1.00 94.44 94 ARG A N 1
ATOM 739 C CA . ARG A 1 94 ? -5.772 -9.245 -4.604 1.00 94.44 94 ARG A CA 1
ATOM 740 C C . ARG A 1 94 ? -4.867 -10.475 -4.627 1.00 94.44 94 ARG A C 1
ATOM 742 O O . ARG A 1 94 ? -4.808 -11.138 -5.657 1.00 94.44 94 ARG A O 1
ATOM 749 N N . ASN A 1 95 ? -4.142 -10.774 -3.549 1.00 96.31 95 ASN A N 1
ATOM 750 C CA . ASN A 1 95 ? -3.197 -11.889 -3.527 1.00 96.31 95 ASN A CA 1
ATOM 751 C C . ASN A 1 95 ? -3.722 -13.063 -2.680 1.00 96.31 95 ASN A C 1
ATOM 753 O O . ASN A 1 95 ? -3.478 -13.083 -1.477 1.00 96.31 95 ASN A O 1
ATOM 757 N N . PRO A 1 96 ? -4.352 -14.092 -3.278 1.00 95.44 96 PRO A N 1
ATOM 758 C CA . PRO A 1 96 ? -4.891 -15.233 -2.531 1.00 95.44 96 PRO A CA 1
ATOM 759 C C . PRO A 1 96 ? -3.831 -16.074 -1.806 1.00 95.44 96 PRO A C 1
ATOM 761 O O . PRO A 1 96 ? -4.171 -16.912 -0.978 1.00 95.44 96 PRO A O 1
ATOM 764 N N . LYS A 1 97 ? -2.538 -15.856 -2.081 1.00 96.44 97 LYS A N 1
ATOM 765 C CA . LYS A 1 97 ? -1.441 -16.584 -1.431 1.00 96.44 97 LYS A CA 1
ATOM 766 C C . LYS A 1 97 ? -1.070 -16.024 -0.058 1.00 96.44 97 LYS A C 1
ATOM 768 O O . LYS A 1 97 ? -0.366 -16.700 0.688 1.00 96.44 97 LYS A O 1
ATOM 773 N N . VAL A 1 98 ? -1.474 -14.795 0.283 1.00 95.50 98 VAL A N 1
ATOM 774 C CA . VAL A 1 98 ? -1.161 -14.225 1.603 1.00 95.50 98 VAL A CA 1
ATOM 775 C C . VAL A 1 98 ? -2.250 -14.558 2.612 1.00 95.50 98 VAL A C 1
ATOM 777 O O . VAL A 1 98 ? -3.436 -14.493 2.310 1.00 95.50 98 VAL A O 1
ATOM 780 N N . ARG A 1 99 ? -1.851 -14.849 3.855 1.00 96.19 99 ARG A N 1
ATOM 781 C CA . ARG A 1 99 ? -2.778 -15.194 4.949 1.00 96.19 99 ARG A CA 1
ATOM 782 C C . ARG A 1 99 ? -3.884 -14.155 5.146 1.00 96.19 99 ARG A C 1
ATOM 784 O O . ARG A 1 99 ? -5.021 -14.516 5.423 1.00 96.19 99 ARG A O 1
ATOM 791 N N . SER A 1 100 ? -3.542 -12.876 5.015 1.00 94.75 100 SER A N 1
ATOM 792 C CA . SER A 1 100 ? -4.485 -11.776 5.200 1.00 94.75 100 SER A CA 1
ATOM 793 C C . SER A 1 100 ? -5.559 -11.711 4.117 1.00 94.75 100 SER A C 1
ATOM 795 O O . SER A 1 100 ? -6.557 -11.044 4.335 1.00 94.75 100 SER A O 1
ATOM 797 N N . TYR A 1 101 ? -5.420 -12.404 2.985 1.00 96.50 101 TYR A N 1
ATOM 798 C CA . TYR A 1 101 ? -6.425 -12.380 1.922 1.00 96.50 101 TYR A CA 1
ATOM 799 C C . TYR A 1 101 ? -7.803 -12.855 2.391 1.00 96.50 101 TYR A C 1
ATOM 801 O O . TYR A 1 101 ? -8.814 -12.251 2.034 1.00 96.50 101 TYR A O 1
ATOM 809 N N . LYS A 1 102 ? -7.832 -13.865 3.269 1.00 96.00 102 LYS A N 1
ATOM 810 C CA . LYS A 1 102 ? -9.058 -14.413 3.867 1.00 96.00 102 LYS A CA 1
ATOM 811 C C . LYS A 1 102 ? -9.913 -13.351 4.570 1.00 96.00 102 LYS A C 1
ATOM 813 O O . LYS A 1 102 ? -11.135 -13.406 4.538 1.00 96.00 102 LYS A O 1
ATOM 818 N N . ASP A 1 103 ? -9.277 -12.361 5.195 1.00 92.88 103 ASP A N 1
ATOM 819 C CA . ASP A 1 103 ? -9.975 -11.310 5.945 1.00 92.88 103 ASP A CA 1
ATOM 820 C C . ASP A 1 103 ? -10.357 -10.099 5.067 1.00 92.88 103 ASP A C 1
ATOM 822 O O . ASP A 1 103 ? -10.941 -9.130 5.569 1.00 92.88 103 ASP A O 1
ATOM 826 N N . TYR A 1 104 ? -9.998 -10.128 3.777 1.00 96.56 104 TYR A N 1
ATOM 827 C CA . TYR A 1 104 ? -10.096 -9.008 2.840 1.00 96.56 104 TYR A CA 1
ATOM 828 C C . TYR A 1 104 ? -10.618 -9.471 1.473 1.00 96.56 104 TYR A C 1
ATOM 830 O O . TYR A 1 104 ? -11.828 -9.480 1.270 1.00 96.56 104 TYR A O 1
ATOM 838 N N . GLY A 1 105 ? -9.737 -9.856 0.544 1.00 95.38 105 GLY A N 1
ATOM 839 C CA . GLY A 1 105 ? -10.125 -10.199 -0.826 1.00 95.38 105 GLY A CA 1
ATOM 840 C C . GLY A 1 105 ? -11.115 -11.364 -0.922 1.00 95.38 105 GLY A C 1
ATOM 841 O O . GLY A 1 105 ? -12.050 -11.289 -1.711 1.00 95.38 105 GLY A O 1
ATOM 842 N N . ASP A 1 106 ? -10.985 -12.379 -0.061 1.00 96.06 106 ASP A N 1
ATOM 843 C CA . ASP A 1 106 ? -11.919 -13.521 0.009 1.00 96.06 106 ASP A CA 1
ATOM 844 C C . ASP A 1 106 ? -13.335 -13.103 0.450 1.00 96.06 106 ASP A C 1
ATOM 846 O O . ASP A 1 106 ? -14.326 -13.766 0.168 1.00 96.06 106 ASP A O 1
ATOM 850 N N . ARG A 1 107 ? -13.446 -11.943 1.108 1.00 94.50 107 ARG A N 1
ATOM 851 C CA . ARG A 1 107 ? -14.721 -11.334 1.512 1.00 94.50 107 ARG A CA 1
ATOM 852 C C . ARG A 1 107 ? -15.298 -10.395 0.453 1.00 94.50 107 ARG A C 1
ATOM 854 O O . ARG A 1 107 ? -16.327 -9.779 0.699 1.00 94.50 107 ARG A O 1
ATOM 861 N N . GLY A 1 108 ? -14.627 -10.241 -0.687 1.00 93.50 108 GLY A N 1
ATOM 862 C CA . GLY A 1 108 ? -15.044 -9.340 -1.758 1.00 93.50 108 GLY A CA 1
ATOM 863 C C . GLY A 1 108 ? -14.618 -7.882 -1.581 1.00 93.50 108 GLY A C 1
ATOM 864 O O . GLY A 1 108 ? -15.037 -7.057 -2.387 1.00 93.50 108 GLY A O 1
ATOM 865 N N . ILE A 1 109 ? -13.773 -7.564 -0.590 1.00 95.81 109 ILE A N 1
ATOM 866 C CA . ILE A 1 109 ? -13.250 -6.205 -0.390 1.00 95.81 109 ILE A CA 1
ATOM 867 C C . ILE A 1 109 ? -12.276 -5.859 -1.517 1.00 95.81 109 ILE A C 1
ATOM 869 O O . ILE A 1 109 ? -11.276 -6.552 -1.734 1.00 95.81 109 ILE A O 1
ATOM 873 N N . LYS A 1 110 ? -12.544 -4.751 -2.203 1.00 95.25 110 LYS A N 1
ATOM 874 C CA . LYS A 1 110 ? -11.782 -4.262 -3.352 1.00 95.25 110 LYS A CA 1
ATOM 875 C C . LYS A 1 110 ? -11.013 -2.990 -3.022 1.00 95.25 110 LYS A C 1
ATOM 877 O O . LYS A 1 110 ? -11.113 -2.399 -1.946 1.00 95.25 110 LYS A O 1
ATOM 882 N N . VAL A 1 111 ? -10.184 -2.599 -3.980 1.00 95.56 111 VAL A N 1
ATOM 883 C CA . VAL A 1 111 ? -9.450 -1.336 -3.983 1.00 95.56 111 VAL A CA 1
ATOM 884 C C . VAL A 1 111 ? -9.983 -0.513 -5.139 1.00 95.56 111 VAL A C 1
ATOM 886 O O . VAL A 1 111 ? -10.138 -1.054 -6.230 1.00 95.56 111 VAL A O 1
ATOM 889 N N . TYR A 1 112 ? -10.245 0.768 -4.889 1.00 95.69 112 TYR A N 1
ATOM 890 C CA . TYR A 1 112 ? -10.638 1.737 -5.902 1.00 95.69 112 TYR A CA 1
ATOM 891 C C . TYR A 1 112 ? -9.671 1.690 -7.089 1.00 95.69 112 TYR A C 1
ATOM 893 O O . TYR A 1 112 ? -8.457 1.764 -6.897 1.00 95.69 112 TYR A O 1
ATOM 901 N N . ASP A 1 113 ? -10.197 1.550 -8.307 1.00 89.81 113 ASP A N 1
ATOM 902 C CA . ASP A 1 113 ? -9.387 1.189 -9.478 1.00 89.81 113 ASP A CA 1
ATOM 903 C C . ASP A 1 113 ? -8.276 2.202 -9.778 1.00 89.81 113 ASP A C 1
ATOM 905 O O . ASP A 1 113 ? -7.174 1.818 -10.174 1.00 89.81 113 ASP A O 1
ATOM 909 N N . GLU A 1 114 ? -8.499 3.491 -9.509 1.00 85.69 114 GLU A N 1
ATOM 910 C CA . GLU A 1 114 ? -7.448 4.496 -9.686 1.00 85.69 114 GLU A CA 1
ATOM 911 C C . GLU A 1 114 ? -6.255 4.258 -8.758 1.00 85.69 114 GLU A C 1
ATOM 913 O O . GLU A 1 114 ? -5.125 4.545 -9.145 1.00 85.69 114 GLU A O 1
ATOM 918 N N . TRP A 1 115 ? -6.472 3.696 -7.567 1.00 93.56 115 TRP A N 1
ATOM 919 C CA . TRP A 1 115 ? -5.412 3.365 -6.613 1.00 93.56 115 TRP A CA 1
ATOM 920 C C . TRP A 1 115 ? -4.649 2.091 -6.980 1.00 93.56 115 TRP A C 1
ATOM 922 O O . TRP A 1 115 ? -3.720 1.724 -6.265 1.00 93.56 115 TRP A O 1
ATOM 932 N N . LEU A 1 116 ? -4.971 1.422 -8.092 1.00 87.38 116 LEU A N 1
ATOM 933 C CA . LEU A 1 116 ? -4.079 0.414 -8.677 1.00 87.38 116 LEU A CA 1
ATOM 934 C C . LEU A 1 116 ? -2.803 1.050 -9.250 1.00 87.38 116 LEU A C 1
ATOM 936 O O . LEU A 1 116 ? -1.806 0.357 -9.439 1.00 87.38 116 LEU A O 1
ATOM 940 N N . ILE A 1 117 ? -2.826 2.364 -9.484 1.00 84.31 117 ILE A N 1
ATOM 941 C CA . ILE A 1 117 ? -1.675 3.183 -9.857 1.00 84.31 117 ILE A CA 1
ATOM 942 C C . ILE A 1 117 ? -1.213 3.934 -8.601 1.00 84.31 117 ILE A C 1
ATOM 944 O O . ILE A 1 117 ? -1.997 4.651 -7.970 1.00 84.31 117 ILE A O 1
ATOM 948 N N . PHE A 1 118 ? 0.054 3.767 -8.214 1.00 87.44 118 PHE A N 1
ATOM 949 C CA . PHE A 1 118 ? 0.573 4.327 -6.962 1.00 87.44 118 PHE A CA 1
ATOM 950 C C . PHE A 1 118 ? 0.469 5.856 -6.916 1.00 87.44 118 PHE A C 1
ATOM 952 O O . PHE A 1 118 ? 0.137 6.407 -5.872 1.00 87.44 118 PHE A O 1
ATOM 959 N N . GLU A 1 119 ? 0.705 6.550 -8.028 1.00 85.00 119 GLU A N 1
ATOM 960 C CA . GLU A 1 119 ? 0.675 8.013 -8.115 1.00 85.00 119 GLU A CA 1
ATOM 961 C C . GLU A 1 119 ? -0.692 8.585 -7.723 1.00 85.00 119 GLU A C 1
ATOM 963 O O . GLU A 1 119 ? -0.766 9.584 -7.003 1.00 85.00 119 GLU A O 1
ATOM 968 N N . ASN A 1 120 ? -1.776 7.924 -8.132 1.00 87.94 120 ASN A N 1
ATOM 969 C CA . ASN A 1 120 ? -3.137 8.333 -7.789 1.00 87.94 120 ASN A CA 1
ATOM 970 C C . ASN A 1 120 ? -3.413 8.127 -6.296 1.00 87.94 120 ASN A C 1
ATOM 972 O O . ASN A 1 120 ? -3.949 9.016 -5.631 1.00 87.94 120 ASN A O 1
ATOM 976 N N . PHE A 1 121 ? -2.993 6.979 -5.751 1.00 94.31 121 PHE A N 1
ATOM 977 C CA . PHE A 1 121 ? -3.069 6.719 -4.315 1.00 94.31 121 PHE A CA 1
ATOM 978 C C . PHE A 1 121 ? -2.254 7.742 -3.513 1.00 94.31 121 PHE A C 1
ATOM 980 O O . PHE A 1 121 ? -2.742 8.289 -2.529 1.00 94.31 121 PHE A O 1
ATOM 987 N N . TYR A 1 122 ? -1.024 8.028 -3.942 1.00 93.12 122 TYR A N 1
ATOM 988 C CA . TYR A 1 122 ? -0.122 8.966 -3.284 1.00 93.12 122 TYR A CA 1
ATOM 989 C C . TYR A 1 122 ? -0.688 10.388 -3.288 1.00 93.12 122 TYR A C 1
ATOM 991 O O . TYR A 1 122 ? -0.687 11.054 -2.254 1.00 93.12 122 TYR A O 1
ATOM 999 N N . LYS A 1 123 ? -1.236 10.840 -4.422 1.00 91.06 123 LYS A N 1
ATOM 1000 C CA . LYS A 1 123 ? -1.890 12.149 -4.527 1.00 91.06 123 LYS A CA 1
ATOM 1001 C C . LYS A 1 123 ? -3.029 12.283 -3.516 1.00 91.06 123 LYS A C 1
ATOM 1003 O O . LYS A 1 123 ? -3.053 13.262 -2.772 1.00 91.06 123 LYS A O 1
ATOM 1008 N N . TRP A 1 124 ? -3.919 11.291 -3.447 1.00 96.50 124 TRP A N 1
ATOM 1009 C CA . TRP A 1 124 ? -4.981 11.258 -2.438 1.00 96.50 124 TRP A CA 1
ATOM 1010 C C . TRP A 1 124 ? -4.405 11.245 -1.019 1.00 96.50 124 TRP A C 1
ATOM 1012 O O . TRP A 1 124 ? -4.798 12.050 -0.184 1.00 96.50 124 TRP A O 1
ATOM 1022 N N . ALA A 1 125 ? -3.424 10.384 -0.754 1.00 95.25 125 ALA A N 1
ATOM 1023 C CA . ALA A 1 125 ? -2.836 10.211 0.566 1.00 95.25 125 ALA A CA 1
ATOM 1024 C C . ALA A 1 125 ? -2.310 11.526 1.153 1.00 95.25 125 ALA A C 1
ATOM 1026 O O . ALA A 1 125 ? -2.617 11.851 2.301 1.00 95.25 125 ALA A O 1
ATOM 1027 N N . ILE A 1 126 ? -1.550 12.287 0.359 1.00 93.69 126 ILE A N 1
ATOM 1028 C CA . ILE A 1 126 ? -1.013 13.588 0.766 1.00 93.69 126 ILE A CA 1
ATOM 1029 C C . ILE A 1 126 ? -2.141 14.603 0.971 1.00 93.69 126 ILE A C 1
ATOM 1031 O O . ILE A 1 126 ? -2.175 15.270 2.004 1.00 93.69 126 ILE A O 1
ATOM 1035 N N . GLN A 1 127 ? -3.097 14.684 0.039 1.00 93.62 127 GLN A N 1
ATOM 1036 C CA . GLN A 1 127 ? -4.239 15.602 0.140 1.00 93.62 127 GLN A CA 1
ATOM 1037 C C . GLN A 1 127 ? -5.135 15.308 1.351 1.00 93.62 127 GLN A C 1
ATOM 1039 O O . GLN A 1 127 ? -5.685 16.227 1.950 1.00 93.62 127 GLN A O 1
ATOM 1044 N N . SER A 1 128 ? -5.244 14.042 1.748 1.00 94.38 128 SER A N 1
ATOM 1045 C CA . SER A 1 128 ? -6.038 13.596 2.895 1.00 94.38 128 SER A CA 1
ATOM 1046 C C . SER A 1 128 ? -5.269 13.601 4.221 1.00 94.38 128 SER A C 1
ATOM 1048 O O . SER A 1 128 ? -5.788 13.113 5.222 1.00 94.38 128 SER A O 1
ATOM 1050 N N . GLY A 1 129 ? -4.052 14.155 4.264 1.00 93.69 129 GLY A N 1
ATOM 1051 C CA . GLY A 1 129 ? -3.330 14.403 5.515 1.00 93.69 129 GLY A CA 1
ATOM 1052 C C . GLY A 1 129 ? -2.469 13.244 6.021 1.00 93.69 129 GLY A C 1
ATOM 1053 O O . GLY A 1 129 ? -2.292 13.104 7.233 1.00 93.69 129 GLY A O 1
ATOM 1054 N N . TYR A 1 130 ? -1.925 12.415 5.122 1.00 95.31 130 TYR A N 1
ATOM 1055 C CA . TYR A 1 130 ? -0.945 11.385 5.478 1.00 95.31 130 TYR A CA 1
ATOM 1056 C C . TYR A 1 130 ? 0.206 11.951 6.326 1.00 95.31 130 TYR A C 1
ATOM 1058 O O . TYR A 1 130 ? 0.761 13.013 6.038 1.00 95.31 130 TYR A O 1
ATOM 1066 N N . LYS A 1 131 ? 0.606 11.191 7.350 1.00 91.19 131 LYS A N 1
ATOM 1067 C CA . LYS A 1 131 ? 1.800 11.432 8.169 1.00 91.19 131 LYS A CA 1
ATOM 1068 C C . LYS A 1 131 ? 2.508 10.107 8.431 1.00 91.19 131 LYS A C 1
ATOM 1070 O O . LYS A 1 131 ? 1.866 9.061 8.514 1.00 91.19 131 LYS A O 1
ATOM 1075 N N . GLU A 1 132 ? 3.823 10.153 8.630 1.00 86.38 132 GLU A N 1
ATOM 1076 C CA . GLU A 1 132 ? 4.667 8.959 8.815 1.00 86.38 132 GLU A CA 1
ATOM 1077 C C . GLU A 1 132 ? 4.275 8.081 10.019 1.00 86.38 132 GLU A C 1
ATOM 1079 O O . GLU A 1 132 ? 4.590 6.894 10.055 1.00 86.38 132 GLU A O 1
ATOM 1084 N N . ASN A 1 133 ? 3.548 8.614 11.002 1.00 87.88 133 ASN A N 1
ATOM 1085 C CA . ASN A 1 133 ? 3.064 7.858 12.159 1.00 87.88 133 ASN A CA 1
ATOM 1086 C C . ASN A 1 133 ? 1.658 7.253 11.973 1.00 87.88 133 ASN A C 1
ATOM 1088 O O . ASN A 1 133 ? 1.170 6.571 12.874 1.00 87.88 133 ASN A O 1
ATOM 1092 N N . LEU A 1 134 ? 1.003 7.487 10.833 1.00 94.06 134 LEU A N 1
ATOM 1093 C CA . LEU A 1 134 ? -0.358 7.024 10.564 1.00 94.06 134 LEU A CA 1
ATOM 1094 C C . LEU A 1 134 ? -0.371 5.728 9.741 1.00 94.06 134 LEU A C 1
ATOM 1096 O O . LEU A 1 134 ? 0.647 5.242 9.226 1.00 94.06 134 LEU A O 1
ATOM 1100 N N . THR A 1 135 ? -1.555 5.133 9.677 1.00 93.88 135 THR A N 1
ATOM 1101 C CA . THR A 1 135 ? -1.891 3.915 8.937 1.00 93.88 135 THR A CA 1
ATOM 1102 C C . THR A 1 135 ? -3.189 4.132 8.170 1.00 93.88 135 THR A C 1
ATOM 1104 O O . THR A 1 135 ? -3.997 4.974 8.560 1.00 93.88 135 THR A O 1
ATOM 1107 N N . ILE A 1 136 ? -3.380 3.401 7.071 1.00 96.38 136 ILE A N 1
ATOM 1108 C CA . ILE A 1 136 ? -4.648 3.438 6.342 1.00 96.38 136 ILE A CA 1
ATOM 1109 C C . ILE A 1 136 ? -5.681 2.572 7.070 1.00 96.38 136 ILE A C 1
ATOM 1111 O O . ILE A 1 136 ? -5.463 1.373 7.284 1.00 96.38 136 ILE A O 1
ATOM 1115 N N . ASP A 1 137 ? -6.797 3.188 7.433 1.00 94.31 137 ASP A N 1
ATOM 1116 C CA . ASP A 1 137 ? -7.951 2.549 8.058 1.00 94.31 137 ASP A CA 1
ATOM 1117 C C . ASP A 1 137 ? -9.180 2.721 7.165 1.00 94.31 137 ASP A C 1
ATOM 1119 O O . ASP A 1 137 ? -9.296 3.734 6.472 1.00 94.31 137 ASP A O 1
ATOM 1123 N N . ARG A 1 138 ? -10.086 1.739 7.173 1.00 93.12 138 ARG A N 1
ATOM 1124 C CA . ARG A 1 138 ? -11.366 1.848 6.465 1.00 93.12 138 ARG A CA 1
ATOM 1125 C C . ARG A 1 138 ? -12.449 2.244 7.450 1.00 93.12 138 ARG A C 1
ATOM 1127 O O . ARG A 1 138 ? -12.590 1.540 8.434 1.00 93.12 138 ARG A O 1
ATOM 1134 N N . ILE A 1 139 ? -13.183 3.326 7.210 1.00 84.50 139 ILE A N 1
ATOM 1135 C CA . ILE A 1 139 ? -14.222 3.851 8.111 1.00 84.50 139 ILE A CA 1
ATOM 1136 C C . ILE A 1 139 ? -15.278 2.775 8.368 1.00 84.50 139 ILE A C 1
ATOM 1138 O O . ILE A 1 139 ? -15.488 2.402 9.517 1.00 84.50 139 ILE A O 1
ATOM 1142 N N . ASP A 1 140 ? -15.853 2.231 7.299 1.00 81.50 140 ASP A N 1
ATOM 1143 C CA . ASP A 1 140 ? -16.582 0.972 7.315 1.00 81.50 140 ASP A CA 1
ATOM 1144 C C . ASP A 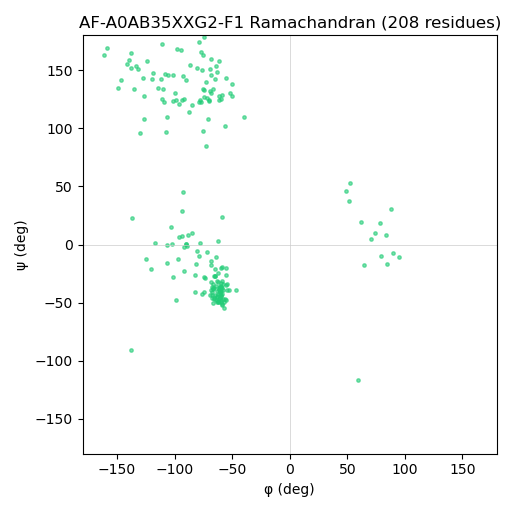1 140 ? -15.598 -0.180 7.076 1.00 81.50 140 ASP A C 1
ATOM 1146 O O . ASP A 1 140 ? -14.996 -0.321 6.003 1.00 81.50 140 ASP A O 1
ATOM 1150 N N . VAL A 1 141 ? -15.431 -1.014 8.103 1.00 83.81 141 VAL A N 1
ATOM 1151 C CA . VAL A 1 141 ? -14.509 -2.155 8.108 1.00 83.81 141 VAL A CA 1
ATOM 1152 C C . VAL A 1 141 ? -14.852 -3.208 7.048 1.00 83.81 141 VAL A C 1
ATOM 1154 O O . VAL A 1 141 ? -13.943 -3.929 6.602 1.00 83.81 141 VAL A O 1
ATOM 1157 N N . ASP A 1 142 ? -16.117 -3.266 6.628 1.00 85.00 142 ASP A N 1
ATOM 1158 C CA . ASP A 1 142 ? -16.639 -4.203 5.634 1.00 85.00 142 ASP A CA 1
ATOM 1159 C C . ASP A 1 142 ? -16.705 -3.595 4.223 1.00 85.00 142 ASP A C 1
ATOM 1161 O O . ASP A 1 142 ? -16.813 -4.340 3.250 1.00 85.00 142 ASP A O 1
ATOM 1165 N N . GLY A 1 143 ? -16.540 -2.275 4.102 1.00 88.62 143 GLY A N 1
ATOM 1166 C CA . GLY A 1 143 ? -16.458 -1.571 2.825 1.00 88.62 143 GLY A CA 1
ATOM 1167 C C . GLY A 1 143 ? -15.091 -1.657 2.129 1.00 88.62 143 GLY A C 1
ATOM 1168 O O . GLY A 1 143 ? -14.096 -2.147 2.672 1.00 88.62 143 GLY A O 1
ATOM 1169 N N . ASP A 1 144 ? -15.034 -1.118 0.910 1.00 94.94 144 ASP A N 1
ATOM 1170 C CA . ASP A 1 144 ? -13.851 -1.122 0.039 1.00 94.94 144 ASP A CA 1
ATOM 1171 C C . ASP A 1 144 ? -12.770 -0.115 0.462 1.00 94.94 144 ASP A C 1
ATOM 1173 O O . ASP A 1 144 ? -13.017 0.841 1.198 1.00 94.94 144 ASP A O 1
ATOM 1177 N N . TYR A 1 145 ? -11.548 -0.289 -0.045 1.00 97.44 145 TYR A N 1
ATOM 1178 C CA . TYR A 1 145 ? -10.539 0.769 -0.010 1.00 97.44 145 TYR A CA 1
ATOM 1179 C C . TYR A 1 145 ? -10.848 1.836 -1.062 1.00 97.44 145 TYR A C 1
ATOM 1181 O O . TYR A 1 145 ? -10.489 1.677 -2.227 1.00 97.44 145 TYR A O 1
ATOM 1189 N N . SER A 1 146 ? -11.483 2.931 -0.652 1.00 95.25 146 SER A N 1
ATOM 1190 C CA . SER A 1 146 ? -11.801 4.075 -1.514 1.00 95.25 146 SER A CA 1
ATOM 1191 C C . SER A 1 146 ? -11.536 5.416 -0.818 1.00 95.25 146 SER A C 1
ATOM 1193 O O . SER A 1 146 ? -11.441 5.450 0.411 1.00 95.25 146 SER A O 1
ATOM 1195 N N . PRO A 1 147 ? -11.475 6.542 -1.555 1.00 93.94 147 PRO A N 1
ATOM 1196 C CA . PRO A 1 147 ? -11.361 7.868 -0.950 1.00 93.94 147 PRO A CA 1
ATOM 1197 C C . PRO A 1 147 ? -12.453 8.191 0.079 1.00 93.94 147 PRO A C 1
ATOM 1199 O O . PRO A 1 147 ? -12.174 8.882 1.053 1.00 93.94 147 PRO A O 1
ATOM 1202 N N . SER A 1 148 ? -13.679 7.695 -0.125 1.00 89.38 148 SER A N 1
ATOM 1203 C CA . SER A 1 148 ? -14.821 7.936 0.766 1.00 89.38 148 SER A CA 1
ATOM 1204 C C . SER A 1 148 ? -14.845 7.018 1.984 1.00 89.38 148 SER A C 1
ATOM 1206 O O . SER A 1 148 ? -15.406 7.389 3.010 1.00 89.38 148 SER A O 1
ATOM 1208 N N . ASN A 1 149 ? -14.239 5.833 1.881 1.00 91.94 149 ASN A N 1
ATOM 1209 C CA . ASN A 1 149 ? -14.216 4.851 2.956 1.00 91.94 149 ASN A CA 1
ATOM 1210 C C . ASN A 1 149 ? -12.847 4.731 3.640 1.00 91.94 149 ASN A C 1
ATOM 1212 O O . ASN A 1 149 ? -12.709 3.949 4.568 1.00 91.94 149 ASN A O 1
ATOM 1216 N N . CYS A 1 150 ? -11.816 5.473 3.231 1.00 95.44 150 CYS A N 1
ATOM 1217 C CA . CYS A 1 150 ? -10.501 5.431 3.875 1.00 95.44 150 CYS A CA 1
ATOM 1218 C C . CYS A 1 150 ? -10.200 6.698 4.664 1.00 95.44 150 CYS A C 1
ATOM 1220 O O . CYS A 1 150 ? -10.524 7.808 4.254 1.00 95.44 150 CYS A O 1
ATOM 1222 N N . ARG A 1 151 ? -9.466 6.524 5.762 1.00 94.62 151 ARG A N 1
ATOM 1223 C CA . ARG A 1 151 ? -8.886 7.613 6.549 1.00 94.62 151 ARG A CA 1
ATOM 1224 C C . ARG A 1 151 ? -7.474 7.269 7.005 1.00 94.62 151 ARG A C 1
ATOM 1226 O O . ARG A 1 151 ? -7.107 6.096 7.114 1.00 94.62 151 ARG A O 1
ATOM 1233 N N . TRP A 1 152 ? -6.699 8.296 7.331 1.00 96.06 152 TRP A N 1
ATOM 1234 C CA . TRP A 1 152 ? -5.447 8.126 8.056 1.00 96.06 152 TRP A CA 1
ATOM 1235 C C . TRP A 1 152 ? -5.724 8.072 9.551 1.00 96.06 152 TRP A C 1
ATOM 1237 O O . TRP A 1 152 ? -6.267 9.013 10.119 1.00 96.06 152 TRP A O 1
ATOM 1247 N N . ALA A 1 153 ? -5.350 6.961 10.174 1.00 92.50 153 ALA A N 1
ATOM 1248 C CA . ALA A 1 153 ? -5.612 6.701 11.579 1.00 92.50 153 ALA A CA 1
ATOM 1249 C C . ALA A 1 153 ? -4.346 6.219 12.287 1.00 92.50 153 ALA A C 1
ATOM 1251 O O . ALA A 1 153 ? -3.463 5.577 11.703 1.00 92.50 153 ALA A O 1
ATOM 1252 N N . THR A 1 154 ? -4.265 6.510 13.575 1.00 91.25 154 THR A N 1
ATOM 1253 C CA . THR A 1 154 ? -3.313 5.883 14.484 1.00 91.25 154 THR A CA 1
ATOM 1254 C C . THR A 1 154 ? -3.663 4.409 14.684 1.00 91.25 154 THR A C 1
ATOM 1256 O O . THR A 1 154 ? -4.804 3.975 14.518 1.00 91.25 154 THR A O 1
ATOM 1259 N N . THR A 1 155 ? -2.688 3.618 15.129 1.00 84.31 155 THR A N 1
ATOM 1260 C CA . THR A 1 155 ? -2.915 2.206 15.476 1.00 84.31 155 THR A CA 1
ATOM 1261 C C . THR A 1 155 ? -3.973 2.033 16.570 1.00 84.31 155 THR A C 1
ATOM 1263 O O . THR A 1 155 ? -4.705 1.044 16.561 1.00 84.31 155 THR A O 1
ATOM 1266 N N . LYS A 1 156 ? -4.093 3.001 17.492 1.00 82.19 156 LYS A N 1
ATOM 1267 C CA . LYS A 1 156 ? -5.112 3.018 18.551 1.00 82.19 156 LYS A CA 1
ATOM 1268 C C . LYS A 1 156 ? -6.518 3.210 17.982 1.00 82.19 156 LYS A C 1
ATOM 1270 O O . LYS A 1 156 ? -7.433 2.510 18.405 1.00 82.19 156 LYS A O 1
ATOM 1275 N N . GLU A 1 157 ? -6.687 4.119 17.027 1.00 83.31 157 GLU A N 1
ATOM 1276 C CA . GLU A 1 157 ? -7.968 4.350 16.346 1.00 83.31 157 GLU A CA 1
ATOM 1277 C C . GLU A 1 157 ? -8.362 3.148 15.484 1.00 83.31 157 GLU A C 1
ATOM 1279 O O . GLU A 1 157 ? -9.475 2.643 15.612 1.00 83.31 157 GLU A O 1
ATOM 1284 N N . GLN A 1 158 ? -7.427 2.601 14.701 1.00 83.12 158 GLN A N 1
ATOM 1285 C CA . GLN A 1 158 ? -7.672 1.396 13.906 1.00 83.12 158 GLN A CA 1
ATOM 1286 C C . GLN A 1 158 ? -8.031 0.185 14.783 1.00 83.12 158 GLN A C 1
ATOM 1288 O O . GLN A 1 158 ? -8.867 -0.637 14.415 1.00 83.12 158 GLN A O 1
ATOM 1293 N N . ALA A 1 159 ? -7.433 0.059 15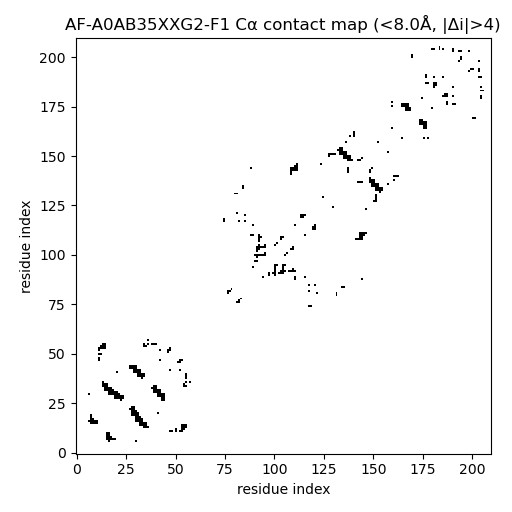.972 1.00 80.88 159 ALA A N 1
ATOM 1294 C CA . ALA A 1 159 ? -7.753 -1.029 16.891 1.00 80.88 159 ALA A CA 1
ATOM 1295 C C . ALA A 1 159 ? -9.195 -0.982 17.417 1.00 80.88 159 ALA A C 1
ATOM 1297 O O . ALA A 1 159 ? -9.740 -2.039 17.738 1.00 80.88 159 ALA A O 1
ATOM 1298 N N . ARG A 1 160 ? -9.801 0.210 17.490 1.00 76.44 160 ARG A N 1
ATOM 1299 C CA . ARG A 1 160 ? -11.220 0.384 17.835 1.00 76.44 160 ARG A CA 1
ATOM 1300 C C . ARG A 1 160 ? -12.131 -0.024 16.683 1.00 76.44 160 ARG A C 1
ATOM 1302 O O . ARG A 1 160 ? -13.221 -0.523 16.932 1.00 76.44 160 ARG A O 1
ATOM 1309 N N . ASN A 1 161 ? -11.658 0.102 15.448 1.00 73.12 161 ASN A N 1
ATOM 1310 C CA . ASN A 1 161 ? -12.396 -0.209 14.230 1.00 73.12 161 ASN A CA 1
ATOM 1311 C C . ASN A 1 161 ? -12.180 -1.651 13.729 1.00 73.12 161 ASN A C 1
ATOM 1313 O O . ASN A 1 161 ? -11.890 -1.914 12.562 1.00 73.12 161 ASN A O 1
ATOM 1317 N N . LYS A 1 162 ? -12.246 -2.619 14.644 1.00 73.31 162 LYS A N 1
ATOM 1318 C CA . LYS A 1 162 ? -12.166 -4.044 14.313 1.00 73.31 162 LYS A CA 1
ATOM 1319 C C . LYS A 1 162 ? -13.568 -4.636 14.320 1.00 73.31 162 LYS A C 1
ATOM 1321 O O . LYS A 1 162 ? -14.360 -4.310 15.190 1.00 73.31 162 LYS A O 1
ATOM 1326 N N . ARG A 1 163 ? -13.840 -5.612 13.449 1.00 64.50 163 ARG A N 1
ATOM 1327 C CA . ARG A 1 163 ? -15.104 -6.387 13.464 1.00 64.50 163 ARG A CA 1
ATOM 1328 C C . ARG A 1 163 ? -15.389 -7.060 14.810 1.00 64.50 163 ARG A C 1
ATOM 1330 O O . ARG A 1 163 ? -16.529 -7.330 15.148 1.00 64.50 163 ARG A O 1
ATOM 1337 N N . THR A 1 164 ? -14.341 -7.343 15.580 1.00 68.12 164 THR A N 1
ATOM 1338 C CA . THR A 1 164 ? -14.439 -7.907 16.932 1.00 68.12 164 THR A CA 1
ATOM 1339 C C . THR A 1 164 ? -14.759 -6.862 18.005 1.00 68.12 164 THR A C 1
ATOM 1341 O O . THR A 1 164 ? -14.897 -7.216 19.175 1.00 68.12 164 THR A O 1
ATOM 1344 N N . SER A 1 165 ? -14.801 -5.574 17.662 1.00 72.75 165 SER A N 1
ATOM 1345 C CA . SER A 1 165 ? -15.176 -4.518 18.595 1.00 72.75 165 SER A CA 1
ATOM 1346 C C . SER A 1 165 ? -16.662 -4.628 18.911 1.00 72.75 165 SER A C 1
ATOM 1348 O O . SER A 1 165 ? -17.504 -4.598 18.021 1.00 72.75 165 SER A O 1
ATOM 1350 N N . ARG A 1 166 ? -16.991 -4.749 20.199 1.00 73.06 166 ARG A N 1
ATOM 1351 C CA . ARG A 1 166 ? -18.379 -4.755 20.666 1.00 73.06 166 ARG A CA 1
ATOM 1352 C C . ARG A 1 166 ? -18.972 -3.354 20.534 1.00 73.06 166 ARG A C 1
ATOM 1354 O O . ARG A 1 166 ? -18.595 -2.471 21.310 1.00 73.06 166 ARG A O 1
ATOM 1361 N N . ILE A 1 167 ? -19.871 -3.176 19.568 1.00 81.94 167 ILE A N 1
ATOM 1362 C CA . ILE A 1 167 ? -20.772 -2.023 19.495 1.00 81.94 167 ILE A CA 1
ATOM 1363 C C . ILE A 1 167 ? -21.866 -2.224 20.539 1.00 81.94 167 ILE A C 1
ATOM 1365 O O . ILE A 1 167 ? -22.394 -3.324 20.701 1.00 81.94 167 ILE A O 1
ATOM 1369 N N . ILE A 1 168 ? -22.148 -1.168 21.286 1.00 85.62 168 ILE A N 1
ATOM 1370 C CA . ILE A 1 168 ? -23.153 -1.144 22.336 1.00 85.62 168 ILE A CA 1
ATOM 1371 C C . ILE A 1 168 ? -24.074 0.035 22.051 1.00 85.62 168 ILE A C 1
ATOM 1373 O O . ILE A 1 168 ? -23.607 1.169 21.902 1.00 85.62 168 ILE A O 1
ATOM 1377 N N . THR A 1 169 ? -25.372 -0.240 22.027 1.00 89.94 169 THR A N 1
ATOM 1378 C CA . THR A 1 169 ? -26.420 0.771 21.902 1.00 89.94 169 THR A CA 1
ATOM 1379 C C . THR A 1 169 ? -26.872 1.208 23.295 1.00 89.94 169 THR A C 1
ATOM 1381 O O . THR A 1 169 ? -27.252 0.376 24.119 1.00 89.94 169 THR A O 1
ATOM 1384 N N . TYR A 1 170 ? -26.831 2.510 23.575 1.00 91.00 170 TYR A N 1
ATOM 1385 C CA . TYR A 1 170 ? -27.360 3.098 24.809 1.00 91.00 170 TYR A CA 1
ATOM 1386 C C . TYR A 1 170 ? -27.853 4.526 24.545 1.00 91.00 170 TYR A C 1
ATOM 1388 O O . TYR A 1 170 ? -27.192 5.303 23.856 1.00 91.00 170 TYR A O 1
ATOM 1396 N N . ASN A 1 171 ? -29.041 4.864 25.060 1.00 88.94 171 ASN A N 1
ATOM 1397 C CA . ASN A 1 171 ? -29.714 6.156 24.857 1.00 88.94 171 ASN A CA 1
ATOM 1398 C C . ASN A 1 171 ? -29.771 6.609 23.385 1.00 88.94 171 ASN A C 1
ATOM 1400 O O . ASN A 1 171 ? -29.435 7.747 23.063 1.00 88.94 171 ASN A O 1
ATOM 1404 N N . GLY A 1 172 ? -30.138 5.695 22.482 1.00 88.69 172 GLY A N 1
ATOM 1405 C CA . GLY A 1 172 ? -30.259 5.977 21.045 1.00 88.69 172 GLY A CA 1
ATOM 1406 C C . GLY A 1 172 ? -28.933 6.196 20.308 1.00 88.69 172 GLY A C 1
ATOM 1407 O O . GLY A 1 172 ? -28.955 6.511 19.125 1.00 88.69 172 GLY A O 1
ATOM 1408 N N . ASN A 1 173 ? -27.789 6.023 20.978 1.00 85.44 173 ASN A N 1
ATOM 1409 C CA . ASN A 1 173 ? -26.465 6.153 20.380 1.00 85.44 173 ASN A CA 1
ATOM 1410 C C . ASN A 1 173 ? -25.761 4.797 20.321 1.00 85.44 173 ASN A C 1
ATOM 1412 O O . ASN A 1 173 ? -25.840 4.006 21.262 1.00 85.44 173 ASN A O 1
ATOM 1416 N N . GLU A 1 174 ? -25.017 4.560 19.245 1.00 86.38 174 GLU A N 1
ATOM 1417 C CA . GLU A 1 174 ? -24.187 3.369 19.068 1.00 86.38 174 GLU A CA 1
ATOM 1418 C C . GLU A 1 174 ? -22.713 3.748 19.153 1.00 86.38 174 GLU A C 1
ATOM 1420 O O . GLU A 1 174 ? -22.230 4.603 18.411 1.00 86.38 174 GLU A O 1
ATOM 1425 N N . LYS A 1 175 ? -21.987 3.128 20.086 1.00 84.00 175 LYS A N 1
ATOM 1426 C CA . LYS A 1 175 ? -20.546 3.348 20.267 1.00 84.00 175 LYS A CA 1
ATOM 1427 C C . LYS A 1 175 ? -19.852 2.038 20.596 1.00 84.00 175 LYS A C 1
ATOM 1429 O O . LYS A 1 175 ? -20.457 1.110 21.136 1.00 84.00 175 LYS A O 1
ATOM 1434 N N . VAL A 1 176 ? -18.557 1.954 20.306 1.00 85.19 176 VAL A N 1
ATOM 1435 C CA . VAL A 1 176 ? -17.753 0.820 20.771 1.00 85.19 176 VAL A CA 1
ATOM 1436 C C . VAL A 1 176 ? -17.577 0.882 22.287 1.00 85.19 176 VAL A C 1
ATOM 1438 O O . VAL A 1 176 ? -17.524 1.958 22.883 1.00 85.19 176 VAL A O 1
ATOM 1441 N N . LEU A 1 177 ? -17.422 -0.284 22.916 1.00 86.94 177 LEU A N 1
ATOM 1442 C CA . LEU A 1 177 ? -17.247 -0.420 24.366 1.00 86.94 177 LEU A CA 1
ATOM 1443 C C . LEU A 1 177 ? -16.212 0.547 24.962 1.00 86.94 177 LEU A C 1
ATOM 1445 O O . LEU A 1 177 ? -16.431 1.071 26.049 1.00 86.94 177 LEU A O 1
ATOM 1449 N N . GLN A 1 178 ? -15.090 0.799 24.277 1.00 81.19 178 GLN A N 1
ATOM 1450 C CA . GLN A 1 178 ? -14.065 1.717 24.792 1.00 81.19 178 GLN A CA 1
ATOM 1451 C C . GLN A 1 178 ? -14.515 3.179 24.837 1.00 81.19 178 GLN A C 1
ATOM 1453 O O . GLN A 1 178 ? -14.068 3.903 25.723 1.00 81.19 178 GLN A O 1
ATOM 1458 N N . ASP A 1 179 ? -15.362 3.611 23.906 1.00 84.06 179 ASP A N 1
ATOM 1459 C CA . ASP A 1 179 ? -15.834 4.994 23.866 1.00 84.06 179 ASP A CA 1
ATOM 1460 C C . ASP A 1 179 ? -16.860 5.224 24.976 1.00 84.06 179 ASP A C 1
ATOM 1462 O O . ASP A 1 179 ? -16.755 6.203 25.710 1.00 84.06 179 ASP A O 1
ATOM 1466 N N . TRP A 1 180 ? -17.751 4.253 25.204 1.00 90.88 180 TRP A N 1
ATOM 1467 C CA . TRP A 1 180 ? -18.611 4.252 26.387 1.00 90.88 180 TRP A CA 1
ATOM 1468 C C . TRP A 1 180 ? -17.815 4.236 27.694 1.00 90.88 180 TRP A C 1
ATOM 1470 O O . TRP A 1 180 ? -18.119 4.988 28.616 1.00 90.88 180 TRP A O 1
ATOM 1480 N N . ALA A 1 181 ? -16.766 3.414 27.769 1.00 89.25 181 ALA A N 1
ATOM 1481 C CA . ALA A 1 181 ? -15.911 3.349 28.946 1.00 89.25 181 ALA A CA 1
ATOM 1482 C C . ALA A 1 181 ? -15.236 4.699 29.247 1.00 89.25 181 ALA A C 1
ATOM 1484 O O . ALA A 1 181 ? -15.198 5.132 30.395 1.00 89.25 181 ALA A O 1
ATOM 1485 N N . HIS A 1 182 ? -14.745 5.382 28.210 1.00 86.19 182 HIS A N 1
ATOM 1486 C CA . HIS A 1 182 ? -14.137 6.704 28.336 1.00 86.19 182 HIS A CA 1
ATOM 1487 C C . HIS A 1 182 ? -15.153 7.770 28.765 1.00 86.19 182 HIS A C 1
ATOM 1489 O O . HIS A 1 182 ? -14.884 8.533 29.686 1.00 86.19 182 HIS A O 1
ATOM 1495 N N . GLU A 1 183 ? -16.324 7.809 28.129 1.00 91.19 183 GLU A N 1
ATOM 1496 C CA . GLU A 1 183 ? -17.381 8.785 28.421 1.00 91.19 183 GLU A CA 1
ATOM 1497 C C . GLU A 1 183 ? -17.895 8.689 29.861 1.00 91.19 183 GLU A C 1
ATOM 1499 O O . GLU A 1 183 ? -18.087 9.710 30.515 1.00 91.19 183 GLU A O 1
ATOM 1504 N N . TYR A 1 184 ? -18.044 7.471 30.383 1.00 92.75 184 TYR A N 1
ATOM 1505 C CA . TYR A 1 184 ? -18.513 7.228 31.751 1.00 92.75 184 TYR A CA 1
ATOM 1506 C C . TYR A 1 184 ? -17.368 7.071 32.757 1.00 92.75 184 TYR A C 1
ATOM 1508 O O . TYR A 1 184 ? -17.608 6.747 33.918 1.00 92.75 184 TYR A O 1
ATOM 1516 N N . SER A 1 185 ? -16.121 7.309 32.329 1.00 90.88 185 SER A N 1
ATOM 1517 C CA . SER A 1 185 ? -14.921 7.207 33.170 1.00 90.88 185 SER A CA 1
ATOM 1518 C C . SER A 1 185 ? -14.810 5.869 33.923 1.00 90.88 185 SER A C 1
ATOM 1520 O O . SER A 1 185 ? -14.358 5.813 35.066 1.00 90.88 185 SER A O 1
ATOM 1522 N N . ILE A 1 186 ? -15.205 4.771 33.275 1.00 91.75 186 ILE A N 1
ATOM 1523 C CA . ILE A 1 186 ? -15.112 3.405 33.800 1.00 91.75 186 ILE A CA 1
ATOM 1524 C C . ILE A 1 186 ? -13.980 2.646 33.101 1.00 91.75 186 ILE A C 1
ATOM 1526 O O . ILE A 1 186 ? -13.720 2.819 31.911 1.00 91.75 186 ILE A O 1
ATOM 1530 N N . ASN A 1 187 ? -13.294 1.757 33.823 1.00 90.31 187 ASN A N 1
ATOM 1531 C CA . ASN A 1 187 ? -12.288 0.896 33.208 1.00 90.31 187 ASN A CA 1
ATOM 1532 C C . ASN A 1 187 ? -12.937 -0.009 32.126 1.00 90.31 187 ASN A C 1
ATOM 1534 O O . ASN A 1 187 ? -13.899 -0.722 32.435 1.00 90.31 187 ASN A O 1
ATOM 1538 N N . PRO A 1 188 ? -12.415 -0.053 30.881 1.00 87.62 188 PRO A N 1
ATOM 1539 C CA . PRO A 1 188 ? -12.992 -0.869 29.808 1.00 87.62 188 PRO A CA 1
ATOM 1540 C C . PRO A 1 188 ? -13.087 -2.365 30.136 1.00 87.62 188 PRO A C 1
ATOM 1542 O O . PRO A 1 188 ? -14.025 -3.033 29.704 1.00 87.62 188 PRO A O 1
ATOM 1545 N N . SER A 1 189 ? -12.136 -2.909 30.900 1.00 89.19 189 SER A N 1
ATOM 1546 C CA . SER A 1 189 ? -12.175 -4.310 31.332 1.00 89.19 189 SER A CA 1
ATOM 1547 C C . SER A 1 189 ? -13.310 -4.554 32.325 1.00 89.19 189 SER A C 1
ATOM 1549 O O . SER A 1 189 ? -14.002 -5.563 32.212 1.00 89.19 189 SER A O 1
ATOM 1551 N N . THR A 1 190 ? -13.562 -3.608 33.234 1.00 92.62 190 THR A N 1
ATOM 1552 C CA . THR A 1 190 ? -14.706 -3.668 34.154 1.00 92.62 190 THR A CA 1
ATOM 1553 C C . THR A 1 190 ? -16.025 -3.599 33.394 1.00 92.62 190 THR A C 1
ATOM 1555 O O . THR A 1 190 ? -16.904 -4.426 33.625 1.00 92.62 190 THR A O 1
ATOM 1558 N N . LEU A 1 191 ? -16.160 -2.656 32.455 1.00 91.50 191 LEU A N 1
ATOM 1559 C CA . LEU A 1 191 ? -17.367 -2.537 31.635 1.00 91.50 191 LEU A CA 1
ATOM 1560 C C . LEU A 1 191 ? -17.633 -3.828 30.845 1.00 91.50 191 LEU A C 1
ATOM 1562 O O . LEU A 1 191 ? -18.762 -4.314 30.818 1.00 91.50 191 LEU A O 1
ATOM 1566 N N . ARG A 1 192 ? -16.587 -4.433 30.265 1.00 90.06 192 ARG A N 1
ATOM 1567 C CA . ARG A 1 192 ? -16.686 -5.733 29.587 1.00 90.06 192 ARG A CA 1
ATOM 1568 C C . ARG A 1 192 ? -17.190 -6.830 30.524 1.00 90.06 192 ARG A C 1
ATOM 1570 O O . ARG A 1 192 ? -18.156 -7.498 30.171 1.00 90.06 192 ARG A O 1
ATOM 1577 N N . ALA A 1 193 ? -16.569 -6.986 31.693 1.00 91.62 193 ALA A N 1
ATOM 1578 C CA . ALA A 1 193 ? -16.937 -8.020 32.658 1.00 91.62 193 ALA A CA 1
ATOM 1579 C C . ALA A 1 193 ? -18.391 -7.875 33.135 1.00 91.62 193 ALA A C 1
ATOM 1581 O O . ALA A 1 193 ? -19.099 -8.871 33.257 1.00 91.62 193 ALA A O 1
ATOM 1582 N N . ARG A 1 194 ? -18.866 -6.639 33.347 1.00 93.56 194 ARG A N 1
ATOM 1583 C CA . ARG A 1 194 ? -20.262 -6.364 33.722 1.00 93.56 194 ARG A CA 1
ATOM 1584 C C . ARG A 1 194 ? -21.238 -6.816 32.639 1.00 93.56 194 ARG A C 1
ATOM 1586 O O . ARG A 1 194 ? -22.183 -7.537 32.940 1.00 93.56 194 ARG A O 1
ATOM 1593 N N . ILE A 1 195 ? -20.976 -6.452 31.384 1.00 90.50 195 ILE A N 1
ATOM 1594 C CA . ILE A 1 195 ? -21.816 -6.851 30.243 1.00 90.50 195 ILE A CA 1
ATOM 1595 C C . ILE A 1 195 ? -21.816 -8.376 30.070 1.00 90.50 195 ILE A C 1
ATO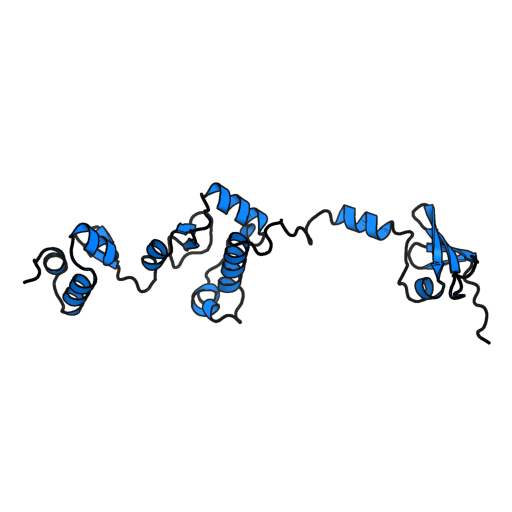M 1597 O O . ILE A 1 195 ? -22.868 -8.972 29.867 1.00 90.50 195 ILE A O 1
ATOM 1601 N N . GLU A 1 196 ? -20.656 -9.025 30.197 1.00 88.00 196 GLU A N 1
ATOM 1602 C CA . GLU A 1 196 ? -20.536 -10.493 30.126 1.00 88.00 196 GLU A CA 1
ATOM 1603 C C . GLU A 1 196 ? -21.235 -11.206 31.283 1.00 88.00 196 GLU A C 1
ATOM 1605 O O . GLU A 1 196 ? -21.715 -12.321 31.112 1.00 88.00 196 GLU A O 1
ATOM 1610 N N . SER A 1 197 ? -21.353 -10.539 32.430 1.00 93.00 197 SER A N 1
ATOM 1611 C CA . SER A 1 197 ? -22.108 -11.015 33.591 1.00 93.00 197 SER A CA 1
ATOM 1612 C C . SER A 1 197 ? -23.605 -10.683 33.511 1.00 93.00 197 SER A C 1
ATOM 1614 O O . SER A 1 197 ? -24.310 -10.821 34.508 1.00 93.00 197 SER A O 1
ATOM 1616 N N . GLY A 1 198 ? -24.098 -10.201 32.364 1.00 91.69 198 GLY A N 1
ATOM 1617 C CA . GLY A 1 198 ? -25.521 -9.942 32.133 1.00 91.69 198 GLY A CA 1
ATOM 1618 C C . GLY A 1 198 ? -26.063 -8.652 32.753 1.00 91.69 198 GLY A C 1
ATOM 1619 O O . GLY A 1 198 ? -27.274 -8.522 32.917 1.00 91.69 198 GLY A O 1
ATOM 1620 N N . TRP A 1 199 ? -25.206 -7.691 33.114 1.00 94.00 199 TRP A N 1
ATOM 1621 C CA . TRP A 1 199 ? -25.676 -6.395 33.612 1.00 94.00 199 TRP A CA 1
ATOM 1622 C C . TRP A 1 199 ? -26.432 -5.637 32.518 1.00 94.00 199 TRP A C 1
ATOM 1624 O O . TRP A 1 199 ? -26.012 -5.627 31.359 1.00 94.00 199 TRP A O 1
ATOM 1634 N N . ASN A 1 200 ? -27.503 -4.931 32.896 1.00 94.25 200 ASN A N 1
ATOM 1635 C CA . ASN A 1 200 ? -28.098 -3.946 31.996 1.00 94.25 200 ASN A CA 1
ATOM 1636 C C . ASN A 1 200 ? -27.083 -2.823 31.719 1.00 94.25 200 ASN A C 1
ATOM 1638 O O . ASN A 1 200 ? -26.235 -2.512 32.562 1.00 94.25 200 ASN A O 1
ATOM 1642 N N . ILE A 1 201 ? -27.146 -2.234 30.523 1.00 92.62 201 ILE A N 1
ATOM 1643 C CA . ILE A 1 201 ? -26.098 -1.319 30.061 1.00 92.62 201 ILE A CA 1
ATOM 1644 C C . ILE A 1 201 ? -25.989 -0.053 30.920 1.00 92.62 201 ILE A C 1
ATOM 1646 O O . ILE A 1 201 ? -24.885 0.419 31.179 1.00 92.62 201 ILE A O 1
ATOM 1650 N N . GLU A 1 202 ? -27.111 0.462 31.418 1.00 94.38 202 GLU A N 1
ATOM 1651 C CA . GLU A 1 202 ? -27.135 1.653 32.265 1.00 94.38 202 GLU A CA 1
ATOM 1652 C C . GLU A 1 202 ? -26.372 1.428 33.575 1.00 94.38 202 GLU A C 1
ATOM 1654 O O . GLU A 1 202 ? -25.465 2.191 33.918 1.00 94.38 202 GLU A O 1
ATOM 1659 N N . ASP A 1 203 ? -26.664 0.322 34.257 1.00 93.88 203 ASP A N 1
ATOM 1660 C CA . ASP A 1 203 ? -25.951 -0.092 35.460 1.00 93.88 203 ASP A CA 1
ATOM 1661 C C . ASP A 1 203 ? -24.483 -0.397 35.176 1.00 93.88 203 ASP A C 1
ATOM 1663 O O . ASP A 1 203 ? -23.605 -0.047 35.973 1.00 93.88 203 ASP A O 1
ATOM 1667 N N . ALA A 1 204 ? -24.205 -1.044 34.041 1.00 94.44 204 ALA A N 1
ATOM 1668 C CA . ALA A 1 204 ? -22.851 -1.396 33.650 1.00 94.44 204 ALA A CA 1
ATOM 1669 C C . ALA A 1 204 ? -21.962 -0.152 33.503 1.00 94.44 204 ALA A C 1
ATOM 1671 O O . ALA A 1 204 ? -20.795 -0.199 33.901 1.00 94.44 204 ALA A O 1
ATOM 1672 N N . LEU A 1 205 ? -22.527 0.953 33.004 1.00 93.69 205 LEU A N 1
ATOM 1673 C CA . LEU A 1 205 ? -21.845 2.232 32.804 1.00 93.69 205 LEU A CA 1
ATOM 1674 C C . LEU A 1 205 ? -21.758 3.084 34.073 1.00 93.69 205 LEU A C 1
ATOM 1676 O O . LEU A 1 205 ? -20.723 3.701 34.310 1.00 93.69 205 LEU A O 1
ATOM 1680 N N . ARG A 1 206 ? -22.823 3.139 34.882 1.00 93.38 206 ARG A N 1
ATOM 1681 C CA . ARG A 1 206 ? -22.965 4.163 35.934 1.00 93.38 206 ARG A CA 1
ATOM 1682 C C . ARG A 1 206 ? -22.637 3.694 37.347 1.00 93.38 206 ARG A C 1
ATOM 1684 O O . ARG A 1 206 ? -22.252 4.519 38.172 1.00 93.38 206 ARG A O 1
ATOM 1691 N N . LYS A 1 207 ? -22.797 2.405 37.674 1.00 93.31 207 LYS A N 1
ATOM 1692 C CA . LYS A 1 207 ? -22.582 1.950 39.060 1.00 93.31 207 LYS A CA 1
ATOM 1693 C C . LYS A 1 207 ? -21.090 2.018 39.429 1.00 93.31 207 LYS A C 1
ATOM 1695 O O . LYS A 1 207 ? -20.264 1.503 38.669 1.00 93.31 207 LYS A O 1
ATOM 1700 N N . PRO A 1 208 ? -20.712 2.589 40.585 1.00 85.56 208 PRO A N 1
ATOM 1701 C CA . PRO A 1 208 ? -19.315 2.643 41.013 1.00 85.56 208 PRO A CA 1
ATOM 1702 C C . PRO A 1 208 ? -18.749 1.237 41.263 1.00 85.56 208 PRO A C 1
ATOM 1704 O O . PRO A 1 208 ? -19.487 0.283 41.526 1.00 85.56 208 PRO A O 1
ATOM 1707 N N . ILE A 1 209 ? -17.432 1.089 41.120 1.00 79.06 209 ILE A N 1
ATOM 1708 C CA . ILE A 1 209 ? -16.719 -0.122 41.546 1.00 79.06 209 ILE A CA 1
ATOM 1709 C C . ILE A 1 209 ? -16.639 -0.054 43.075 1.00 79.06 209 ILE A C 1
ATOM 1711 O O . ILE A 1 209 ? -16.257 0.989 43.603 1.00 79.06 209 ILE A O 1
ATOM 1715 N N . LYS A 1 210 ? -17.086 -1.112 43.759 1.00 66.44 210 LYS A N 1
ATOM 1716 C CA . LYS A 1 210 ? -16.937 -1.235 45.214 1.00 66.44 210 LYS A CA 1
ATOM 1717 C C . LYS A 1 210 ? -15.481 -1.458 45.592 1.00 66.44 210 LYS A C 1
ATOM 1719 O O . LYS A 1 210 ? -14.792 -2.149 44.809 1.00 66.44 210 LYS A O 1
#

Solvent-accessible surface area (backbone atoms only — not comparable to full-atom values): 12363 Å² total; per-residue (Å²): 132,84,78,87,78,85,54,64,74,41,72,32,83,43,24,33,29,68,42,80,44,75,53,49,100,84,65,46,58,23,31,32,21,44,16,82,85,73,43,72,41,79,44,44,53,67,36,42,74,72,57,78,46,37,49,69,52,56,64,59,52,52,48,53,62,75,56,57,85,73,88,75,70,71,77,80,41,78,88,36,69,69,46,51,52,50,51,49,54,49,40,28,36,70,32,86,86,44,83,58,8,66,84,26,25,73,71,67,28,48,65,41,73,66,52,77,39,63,67,55,39,49,53,49,40,58,77,68,62,62,52,95,80,48,41,89,34,45,75,48,72,82,52,42,52,34,86,90,29,44,44,68,30,43,73,72,57,44,63,62,60,38,93,86,46,55,71,45,78,56,95,96,41,79,40,42,53,61,57,54,18,59,76,54,74,42,59,50,67,58,42,48,52,31,49,75,69,70,44,57,69,68,56,39,52,66,59,79,86,130

pLDDT: mean 87.77, std 11.83, range [44.41, 98.0]